Protein 4DZ1 (pdb70)

Foldseek 3Di:
DQAAHEFEEEEAQFAPCQHADPVRDGHHLVCVLVVVVCVVRVHHYDYDYDQPVVLVCLLVVVGFWYDHQDWDDPVSVVRWPWADFLDQKKKFWKAFPQDDADPDLQPQAVFEEEAAPDVVLVCCVPPPVVVPSYDSVRYHHDRHVVVCVCSVVVVGGIYIGMDNRVCCCPPVVHGMDTNDMRGRPTTTTMIGGPPDCVSVVSNVVDVVCPSVNSVVSNVVSD

Secondary structure (DSSP, 8-state):
--TT-EEEEEE---S---EE-TT--EESHHHHHHHHHHHHHT-EEEEEE--S---HHHHHTSSSEEEEEEE--HHHHTTEEEPPPSEEEEEEEE---S-----SGGGGGGS-EEEE---HHHHIIIIIGGGTS--GGG-EEESSTTT--HHHHTS-SEEEEEHHHHHIIIII-----EEEEEEEEEEEEEEEETT-HHHHHHHHHHHHH-HHHHHHHHHH--

Structure (mmCIF, N/CA/C/O backbone):
data_4DZ1
#
_entry.id   4DZ1
#
_cell.length_a   81.076
_cell.length_b   81.076
_cell.length_c   187.926
_cell.angle_alpha   90.00
_cell.angle_beta   90.00
_cell.angle_gamma   120.00
#
_symmetry.space_group_name_H-M   'P 61 2 2'
#
loop_
_entity.id
_entity.type
_entity.pdbx_description
1 polymer 'DalS D-Alanine transporter'
2 non-polymer D-ALANINE
3 water water
#
loop_
_atom_site.group_PDB
_atom_site.id
_atom_site.type_symbol
_atom_site.label_atom_id
_atom_site.label_alt_id
_atom_site.label_comp_id
_atom_site.label_asym_id
_atom_site.label_entity_id
_atom_site.label_seq_id
_atom_site.pdbx_PDB_ins_code
_atom_site.Cartn_x
_atom_site.Cartn_y
_atom_site.Cartn_z
_atom_site.occupancy
_atom_site.B_iso_or_equiv
_atom_site.auth_seq_id
_atom_site.auth_comp_id
_atom_site.auth_asym_id
_atom_site.auth_atom_id
_atom_site.pdbx_PDB_model_num
ATOM 1 N N . ILE A 1 25 ? 31.629 20.239 103.224 1.00 92.56 25 ILE A N 1
ATOM 2 C CA . ILE A 1 25 ? 31.344 19.811 101.861 1.00 84.67 25 ILE A CA 1
ATOM 3 C C . ILE A 1 25 ? 30.562 20.866 101.088 1.00 78.34 25 ILE A C 1
ATOM 4 O O . ILE A 1 25 ? 30.288 20.699 99.903 1.00 76.56 25 ILE A O 1
ATOM 9 N N . VAL A 1 26 ? 30.200 21.949 101.765 1.00 75.44 26 VAL A N 1
ATOM 10 C CA . VAL A 1 26 ? 29.436 23.018 101.136 1.00 74.19 26 VAL A CA 1
ATOM 11 C C . VAL A 1 26 ? 30.269 24.286 100.999 1.00 73.43 26 VAL A C 1
ATOM 12 O O . VAL A 1 26 ? 29.847 25.253 100.368 1.00 72.35 26 VAL A O 1
ATOM 16 N N . GLU A 1 27 ? 31.456 24.273 101.594 1.00 70.61 27 GLU A N 1
ATOM 17 C CA . GLU A 1 27 ? 32.333 25.437 101.569 1.00 74.16 27 GLU A CA 1
ATOM 18 C C . GLU A 1 27 ? 32.501 25.987 100.158 1.00 73.11 27 GLU A C 1
ATOM 19 O O . GLU A 1 27 ? 32.935 25.278 99.253 1.00 76.20 27 GLU A O 1
ATOM 25 N N . GLY A 1 28 ? 32.147 27.256 99.979 1.00 71.31 28 GLY A N 1
ATOM 26 C CA . GLY A 1 28 ? 32.246 27.910 98.687 1.00 69.38 28 GLY A CA 1
ATOM 27 C C . GLY A 1 28 ? 31.189 27.444 97.703 1.00 68.77 28 GLY A C 1
ATOM 28 O O . GLY A 1 28 ? 31.085 27.974 96.594 1.00 69.55 28 GLY A O 1
ATOM 29 N N . ARG A 1 29 ? 30.400 26.454 98.111 1.00 61.31 29 ARG A N 1
ATOM 30 C CA . ARG A 1 29 ? 29.396 25.866 97.229 1.00 58.94 29 ARG A CA 1
ATOM 31 C C . ARG A 1 29 ? 28.107 26.683 97.190 1.00 58.31 29 ARG A C 1
ATOM 32 O O . ARG A 1 29 ? 27.707 27.298 98.181 1.00 57.19 29 ARG A O 1
ATOM 34 N N . THR A 1 30 ? 27.462 26.681 96.031 1.00 52.10 30 THR A N 1
ATOM 35 C CA . THR A 1 30 ? 26.188 27.363 95.853 1.00 49.07 30 THR A CA 1
ATOM 36 C C . THR A 1 30 ? 25.072 26.328 95.786 1.00 47.39 30 THR A C 1
ATOM 37 O O . THR A 1 30 ? 25.140 25.380 95.009 1.00 44.23 30 THR A O 1
ATOM 41 N N . LEU A 1 31 ? 24.055 26.493 96.623 1.00 42.87 31 LEU A N 1
ATOM 42 C CA . LEU A 1 31 ? 22.959 25.535 96.657 1.00 32.53 31 LEU A CA 1
ATOM 43 C C . LEU A 1 31 ? 21.719 26.081 95.968 1.00 33.41 31 LEU A C 1
ATOM 44 O O . LEU A 1 31 ? 21.358 27.240 96.148 1.00 34.97 31 LEU A O 1
ATOM 49 N N . ASN A 1 32 ? 21.062 25.233 95.187 1.00 30.19 32 ASN A N 1
ATOM 50 C CA . ASN A 1 32 ? 19.775 25.582 94.612 1.00 30.97 32 ASN A CA 1
ATOM 51 C C . ASN A 1 32 ? 18.679 25.330 95.631 1.00 28.69 32 ASN A C 1
ATOM 52 O O . ASN A 1 32 ? 18.508 24.206 96.105 1.00 25.74 32 ASN A O 1
ATOM 57 N N . VAL A 1 33 ? 17.950 26.386 95.973 1.00 27.11 33 VAL A N 1
ATOM 58 C CA . VAL A 1 33 ? 16.934 26.302 97.016 1.00 24.91 33 VAL A CA 1
ATOM 59 C C . VAL A 1 33 ? 15.559 26.593 96.427 1.00 22.86 33 VAL A C 1
ATOM 60 O O . VAL A 1 33 ? 15.362 27.621 95.783 1.00 28.08 33 VAL A O 1
ATOM 64 N N . ALA A 1 34 ? 14.614 25.686 96.657 1.00 22.10 34 ALA A N 1
ATOM 65 C CA . ALA A 1 34 ? 13.235 25.877 96.226 1.00 22.72 34 ALA A CA 1
ATOM 66 C C . ALA A 1 34 ? 12.393 26.360 97.403 1.00 24.41 34 ALA A C 1
ATOM 67 O O . ALA A 1 34 ? 12.436 25.767 98.472 1.00 22.66 34 ALA A O 1
ATOM 69 N N . VAL A 1 35 ? 11.623 27.426 97.200 1.00 23.78 35 VAL A N 1
ATOM 70 C CA . VAL A 1 35 ? 10.725 27.933 98.239 1.00 22.85 35 VAL A CA 1
ATOM 71 C C . VAL A 1 35 ? 9.349 28.199 97.652 1.00 28.90 35 VAL A C 1
ATOM 72 O O . VAL A 1 35 ? 9.187 28.272 96.434 1.00 27.39 35 VAL A O 1
ATOM 76 N N . SER A 1 36 ? 8.358 28.354 98.524 1.00 24.56 36 SER A N 1
ATOM 77 C CA . SER A 1 36 ? 7.010 28.694 98.109 1.00 22.23 36 SER A CA 1
ATOM 78 C C . SER A 1 36 ? 6.430 29.505 99.265 1.00 32.28 36 SER A C 1
ATOM 79 O O . SER A 1 36 ? 5.723 28.961 100.109 1.00 30.53 36 SER A O 1
ATOM 82 N N . PRO A 1 37 ? 6.762 30.809 99.312 1.00 35.09 37 PRO A N 1
ATOM 83 C CA . PRO A 1 37 ? 6.712 31.665 100.512 1.00 32.97 37 PRO A CA 1
ATOM 84 C C . PRO A 1 37 ? 5.341 32.230 100.850 1.00 29.22 37 PRO A C 1
ATOM 85 O O . PRO A 1 37 ? 5.141 33.444 100.774 1.00 30.79 37 PRO A O 1
ATOM 89 N N . ALA A 1 38 ? 4.417 31.359 101.238 1.00 27.82 38 ALA A N 1
ATOM 90 C CA . ALA A 1 38 ? 3.089 31.793 101.649 1.00 34.11 38 ALA A CA 1
ATOM 91 C C . ALA A 1 38 ? 2.666 31.046 102.917 1.00 32.35 38 ALA A C 1
ATOM 92 O O . ALA A 1 38 ? 1.481 30.739 103.124 1.00 28.75 38 ALA A O 1
ATOM 94 N N . SER A 1 39 ? 3.652 30.753 103.763 1.00 29.45 39 SER A N 1
ATOM 95 C CA . SER A 1 39 ? 3.414 30.073 105.035 1.00 29.06 39 SER A CA 1
ATOM 96 C C . SER A 1 39 ? 4.011 30.850 106.222 1.00 32.37 39 SER A C 1
ATOM 97 O O . SER A 1 39 ? 4.979 30.398 106.836 1.00 31.52 39 SER A O 1
ATOM 100 N N . PRO A 1 40 ? 3.435 32.017 106.553 1.00 33.20 40 PRO A N 1
ATOM 101 C CA . PRO A 1 40 ? 3.984 32.825 107.650 1.00 34.72 40 PRO A CA 1
ATOM 102 C C . PRO A 1 40 ? 3.739 32.168 109.005 1.00 34.56 40 PRO A C 1
ATOM 103 O O . PRO A 1 40 ? 2.679 31.575 109.208 1.00 35.74 40 PRO A O 1
ATOM 107 N N . PRO A 1 41 ? 4.695 32.289 109.941 1.00 34.73 41 PRO A N 1
ATOM 108 C CA . PRO A 1 41 ? 5.953 33.026 109.802 1.00 31.19 41 PRO A CA 1
ATOM 109 C C . PRO A 1 41 ? 7.128 32.165 109.364 1.00 29.87 41 PRO A C 1
ATOM 110 O O . PRO A 1 41 ? 8.256 32.644 109.429 1.00 31.60 41 PRO A O 1
ATOM 122 N N . LEU A 1 43 ? 7.923 31.069 106.277 1.00 26.75 43 LEU A N 1
ATOM 123 C CA . LEU A 1 43 ? 8.486 31.772 105.130 1.00 26.92 43 LEU A CA 1
ATOM 124 C C . LEU A 1 43 ? 7.377 32.528 104.427 1.00 29.10 43 LEU A C 1
ATOM 125 O O . LEU A 1 43 ? 6.319 31.966 104.126 1.00 30.53 43 LEU A O 1
ATOM 130 N N . PHE A 1 44 ? 7.620 33.809 104.186 1.00 28.40 44 PHE A N 1
ATOM 131 C CA . PHE A 1 44 ? 6.635 34.676 103.558 1.00 29.40 44 PHE A CA 1
ATOM 132 C C . PHE A 1 44 ? 7.328 35.915 103.005 1.00 31.37 44 PHE A C 1
ATOM 133 O O . PHE A 1 44 ? 8.553 36.019 103.046 1.00 34.55 44 PHE A O 1
ATOM 141 N N . LYS A 1 45 ? 6.545 36.850 102.481 1.00 31.74 45 LYS A N 1
ATOM 142 C CA . LYS A 1 45 ? 7.089 38.096 101.961 1.00 38.07 45 LYS A CA 1
ATOM 143 C C . LYS A 1 45 ? 6.468 39.285 102.670 1.00 44.91 45 LYS A C 1
ATOM 144 O O . LYS A 1 45 ? 5.273 39.286 102.963 1.00 47.22 45 LYS A O 1
ATOM 150 N N . SER A 1 46 ? 7.281 40.294 102.955 1.00 44.69 46 SER A N 1
ATOM 151 C CA . SER A 1 46 ? 6.762 41.543 103.501 1.00 56.72 46 SER A CA 1
ATOM 152 C C . SER A 1 46 ? 6.097 42.345 102.388 1.00 57.49 46 SER A C 1
ATOM 153 O O . SER A 1 46 ? 6.091 41.922 101.230 1.00 49.94 46 SER A O 1
ATOM 156 N N . ALA A 1 47 ? 5.536 43.498 102.743 1.00 66.72 47 ALA A N 1
ATOM 157 C CA . ALA A 1 47 ? 4.898 44.376 101.764 1.00 70.06 47 ALA A CA 1
ATOM 158 C C . ALA A 1 47 ? 5.857 44.719 100.633 1.00 71.78 47 ALA A C 1
ATOM 159 O O . ALA A 1 47 ? 5.486 44.702 99.458 1.00 73.73 47 ALA A O 1
ATOM 161 N N . ASP A 1 48 ? 7.097 45.022 101.001 1.00 71.47 48 ASP A N 1
ATOM 162 C CA . ASP A 1 48 ? 8.122 45.415 100.041 1.00 71.09 48 ASP A CA 1
ATOM 163 C C . ASP A 1 48 ? 8.602 44.258 99.168 1.00 65.18 48 ASP A C 1
ATOM 164 O O . ASP A 1 48 ? 9.461 44.444 98.306 1.00 65.21 48 ASP A O 1
ATOM 166 N N . GLY A 1 49 ? 8.053 43.067 99.395 1.00 55.43 49 GLY A N 1
ATOM 167 C CA . GLY A 1 49 ? 8.379 41.912 98.577 1.00 46.85 49 GLY A CA 1
ATOM 168 C C . GLY A 1 49 ? 9.605 41.147 99.046 1.00 46.59 49 GLY A C 1
ATOM 169 O O . GLY A 1 49 ? 10.089 40.251 98.355 1.00 48.02 49 GLY A O 1
ATOM 170 N N . LYS A 1 50 ? 10.108 41.491 100.226 1.00 48.01 50 LYS A N 1
ATOM 171 C CA . LYS A 1 50 ? 11.289 40.822 100.761 1.00 47.55 50 LYS A CA 1
ATOM 172 C C . LYS A 1 50 ? 10.940 39.457 101.355 1.00 39.63 50 LYS A C 1
ATOM 173 O O . LYS A 1 50 ? 10.020 39.333 102.160 1.00 42.50 50 LYS A O 1
ATOM 179 N N . LEU A 1 51 ? 11.683 38.441 100.941 1.00 35.71 51 LEU A N 1
ATOM 180 C CA . LEU A 1 51 ? 11.520 37.092 101.463 1.00 36.82 51 LEU A CA 1
ATOM 181 C C . LEU A 1 51 ? 12.013 37.072 102.914 1.00 40.68 51 LEU A C 1
ATOM 182 O O . LEU A 1 51 ? 13.050 37.668 103.232 1.00 37.98 51 LEU A O 1
ATOM 187 N N . GLN A 1 52 ? 11.270 36.418 103.800 1.00 36.12 52 GLN A N 1
ATOM 188 C CA . GLN A 1 52 ? 11.680 36.355 105.200 1.00 35.59 52 GLN A CA 1
ATOM 189 C C . GLN A 1 52 ? 10.979 35.272 106.011 1.00 32.19 52 GLN A C 1
ATOM 190 O O . GLN A 1 52 ? 9.996 34.677 105.563 1.00 30.76 52 GLN A O 1
ATOM 196 N N . GLY A 1 53 ? 11.511 35.009 107.204 1.00 32.61 53 GLY A N 1
ATOM 197 C CA . GLY A 1 53 ? 10.883 34.092 108.137 1.00 31.89 53 GLY A CA 1
ATOM 198 C C . GLY A 1 53 ? 11.837 33.140 108.835 1.00 35.80 53 GLY A C 1
ATOM 199 O O . GLY A 1 53 ? 13.047 33.178 108.619 1.00 31.45 53 GLY A O 1
ATOM 200 N N . ILE A 1 54 ? 11.279 32.273 109.672 1.00 29.60 54 ILE A N 1
ATOM 201 C CA . ILE A 1 54 ? 12.063 31.293 110.421 1.00 28.49 54 ILE A CA 1
ATOM 202 C C . ILE A 1 54 ? 12.994 30.465 109.540 1.00 26.22 54 ILE A C 1
ATOM 203 O O . ILE A 1 54 ? 14.172 30.305 109.850 1.00 27.36 54 ILE A O 1
ATOM 208 N N . ASP A 1 55 ? 12.452 29.918 108.456 1.00 24.79 55 ASP A N 1
ATOM 209 C CA . ASP A 1 55 ? 13.209 28.985 107.622 1.00 22.69 55 ASP A CA 1
ATOM 210 C C . ASP A 1 55 ? 14.430 29.654 107.015 1.00 27.83 55 ASP A C 1
ATOM 211 O O . ASP A 1 55 ? 15.523 29.077 106.979 1.00 26.89 55 ASP A O 1
ATOM 216 N N . LEU A 1 56 ? 14.241 30.875 106.533 1.00 27.86 56 LEU A N 1
ATOM 217 C CA . LEU A 1 56 ? 15.337 31.619 105.921 1.00 28.56 56 LEU A CA 1
ATOM 218 C C . LEU A 1 56 ? 16.383 32.002 106.966 1.00 28.34 56 LEU A C 1
ATOM 219 O O . LEU A 1 56 ? 17.582 31.914 106.710 1.00 31.49 56 LEU A O 1
ATOM 224 N N . GLU A 1 57 ? 15.942 32.433 108.146 1.00 29.59 57 GLU A N 1
ATOM 225 C CA . GLU A 1 57 ? 16.901 32.763 109.197 1.00 33.35 57 GLU A CA 1
ATOM 226 C C . GLU A 1 57 ? 17.740 31.540 109.576 1.00 31.24 57 GLU A C 1
ATOM 227 O O . GLU A 1 57 ? 18.957 31.631 109.718 1.00 33.75 57 GLU A O 1
ATOM 233 N N . LEU A 1 58 ? 17.088 30.392 109.724 1.00 29.51 58 LEU A N 1
ATOM 234 C CA . LEU A 1 58 ? 17.797 29.157 110.039 1.00 29.17 58 LEU A CA 1
ATOM 235 C C . LEU A 1 58 ? 18.801 28.780 108.959 1.00 31.04 58 LEU A C 1
ATOM 236 O O . LEU A 1 58 ? 19.978 28.571 109.241 1.00 31.31 58 LEU A O 1
ATOM 241 N N . PHE A 1 59 ? 18.343 28.673 107.717 1.00 28.09 59 PHE A N 1
ATOM 242 C CA . PHE A 1 59 ? 19.242 28.171 106.687 1.00 30.69 59 PHE A CA 1
ATOM 243 C C . PHE A 1 59 ? 20.326 29.172 106.279 1.00 31.10 59 PHE A C 1
ATOM 244 O O . PHE A 1 59 ? 21.450 28.783 105.966 1.00 32.35 59 PHE A O 1
ATOM 252 N N . SER A 1 60 ? 20.010 30.462 106.299 1.00 28.74 60 SER A N 1
ATOM 253 C CA . SER A 1 60 ? 21.028 31.448 105.957 1.00 33.76 60 SER A CA 1
ATOM 254 C C . SER A 1 60 ? 22.110 31.513 107.048 1.00 37.91 60 SER A C 1
ATOM 255 O O . SER A 1 60 ? 23.271 31.795 106.757 1.00 40.28 60 SER A O 1
ATOM 258 N N . SER A 1 61 ? 21.733 31.234 108.296 1.00 36.51 61 SER A N 1
ATOM 259 C CA . SER A 1 61 ? 22.708 31.151 109.390 1.00 40.94 61 SER A CA 1
ATOM 260 C C . SER A 1 61 ? 23.613 29.936 109.215 1.00 37.79 61 SER A C 1
ATOM 261 O O . SER A 1 61 ? 24.816 30.003 109.464 1.00 39.50 61 SER A O 1
ATOM 264 N N . TYR A 1 62 ? 23.021 28.819 108.804 1.00 34.55 62 TYR A N 1
ATOM 265 C CA . TYR A 1 62 ? 23.796 27.635 108.463 1.00 30.66 62 TYR A CA 1
ATOM 266 C C . TYR A 1 62 ? 24.829 27.968 107.388 1.00 38.94 62 TYR A C 1
ATOM 267 O O . TYR A 1 62 ? 26.008 27.621 107.514 1.00 37.89 62 TYR A O 1
ATOM 276 N N . CYS A 1 63 ? 24.400 28.657 106.339 1.00 34.45 63 CYS A N 1
ATOM 277 C CA . CYS A 1 63 ? 25.297 28.964 105.232 1.00 36.23 63 CYS A CA 1
ATOM 278 C C . CYS A 1 63 ? 26.393 29.958 105.603 1.00 40.62 63 CYS A C 1
ATOM 279 O O . CYS A 1 63 ? 27.489 29.910 105.052 1.00 40.61 63 CYS A O 1
ATOM 282 N N . GLN A 1 64 ? 26.100 30.851 106.539 1.00 40.67 64 GLN A N 1
ATOM 283 C CA . GLN A 1 64 ? 27.108 31.785 107.020 1.00 49.15 64 GLN A CA 1
ATOM 284 C C . GLN A 1 64 ? 28.200 31.018 107.754 1.00 49.04 64 GLN A C 1
ATOM 285 O O . GLN A 1 64 ? 29.367 31.398 107.728 1.00 51.66 64 GLN A O 1
ATOM 287 N N . SER A 1 65 ? 27.808 29.927 108.402 1.00 44.11 65 SER A N 1
ATOM 288 C CA . SER A 1 65 ? 28.741 29.103 109.157 1.00 44.97 65 SER A CA 1
ATOM 289 C C . SER A 1 65 ? 29.581 28.208 108.251 1.00 46.35 65 SER A C 1
ATOM 290 O O . SER A 1 65 ? 30.778 28.045 108.470 1.00 47.84 65 SER A O 1
ATOM 293 N N . ARG A 1 66 ? 28.950 27.630 107.233 1.00 40.66 66 ARG A N 1
ATOM 294 C CA . ARG A 1 66 ? 29.640 26.713 106.330 1.00 42.99 66 ARG A CA 1
ATOM 295 C C . ARG A 1 66 ? 30.176 27.407 105.081 1.00 46.50 66 ARG A C 1
ATOM 296 O O . ARG A 1 66 ? 30.774 26.769 104.219 1.00 50.72 66 ARG A O 1
ATOM 304 N N . HIS A 1 67 ? 29.956 28.713 104.987 1.00 42.13 67 HIS A N 1
ATOM 305 C CA . HIS A 1 67 ? 30.457 29.497 103.864 1.00 46.64 67 HIS A CA 1
ATOM 306 C C . HIS A 1 67 ? 29.865 29.071 102.527 1.00 47.86 67 HIS A C 1
ATOM 307 O O . HIS A 1 67 ? 30.580 28.966 101.534 1.00 46.44 67 HIS A O 1
ATOM 314 N N . CYS A 1 68 ? 28.560 28.833 102.500 1.00 40.89 68 CYS A N 1
ATOM 315 C CA . CYS A 1 68 ? 27.885 28.513 101.251 1.00 43.51 68 CYS A CA 1
ATOM 316 C C . CYS A 1 68 ? 26.921 29.627 100.863 1.00 45.07 68 CYS A C 1
ATOM 317 O O . CYS A 1 68 ? 26.620 30.506 101.664 1.00 48.18 68 CYS A O 1
ATOM 320 N N . LYS A 1 69 ? 26.449 29.586 99.625 1.00 39.40 69 LYS A N 1
ATOM 321 C CA . LYS A 1 69 ? 25.554 30.614 99.104 1.00 47.18 69 LYS A CA 1
ATOM 322 C C . LYS A 1 69 ? 24.257 29.979 98.621 1.00 44.13 69 LYS A C 1
ATOM 323 O O . LYS A 1 69 ? 24.234 28.806 98.252 1.00 42.43 69 LYS A O 1
ATOM 329 N N . LEU A 1 70 ? 23.183 30.761 98.620 1.00 39.64 70 LEU A N 1
ATOM 330 C CA . LEU A 1 70 ? 21.876 30.268 98.205 1.00 37.93 70 LEU A CA 1
ATOM 331 C C . LEU A 1 70 ? 21.439 30.873 96.880 1.00 38.89 70 LEU A C 1
ATOM 332 O O . LEU A 1 70 ? 21.510 32.087 96.691 1.00 42.94 70 LEU A O 1
ATOM 337 N N . ASN A 1 71 ? 20.995 30.018 95.965 1.00 37.25 71 ASN A N 1
ATOM 338 C CA . ASN A 1 71 ? 20.314 30.459 94.754 1.00 38.91 71 ASN A CA 1
ATOM 339 C C . ASN A 1 71 ? 18.838 30.076 94.874 1.00 39.20 71 ASN A C 1
ATOM 340 O O . ASN A 1 71 ? 18.469 28.923 94.655 1.00 34.63 71 ASN A O 1
ATOM 345 N N . ILE A 1 72 ? 18.005 31.047 95.232 1.00 36.97 72 ILE A N 1
ATOM 346 C CA . ILE A 1 72 ? 16.618 30.772 95.608 1.00 31.59 72 ILE A CA 1
ATOM 347 C C . ILE A 1 72 ? 15.668 30.981 94.439 1.00 36.19 72 ILE A C 1
ATOM 348 O O . ILE A 1 72 ? 15.708 32.015 93.779 1.00 37.00 72 ILE A O 1
ATOM 353 N N . THR A 1 73 ? 14.819 29.990 94.186 1.00 31.27 73 THR A N 1
ATOM 354 C CA . THR A 1 73 ? 13.792 30.088 93.149 1.00 31.35 73 THR A CA 1
ATOM 355 C C . THR A 1 73 ? 12.425 29.891 93.793 1.00 31.42 73 THR A C 1
ATOM 356 O O . THR A 1 73 ? 12.236 28.951 94.566 1.00 23.45 73 THR A O 1
ATOM 360 N N . GLU A 1 74 ? 11.480 30.769 93.471 1.00 28.43 74 GLU A N 1
ATOM 361 C CA . GLU A 1 74 ? 10.130 30.678 94.022 1.00 30.90 74 GLU A CA 1
ATOM 362 C C . GLU A 1 74 ? 9.225 29.822 93.140 1.00 30.76 74 GLU A C 1
ATOM 363 O O . GLU A 1 74 ? 9.141 30.040 91.934 1.00 28.68 74 GLU A O 1
ATOM 369 N N . TYR A 1 75 ? 8.547 28.861 93.764 1.00 25.85 75 TYR A N 1
ATOM 370 C CA . TYR A 1 75 ? 7.624 27.945 93.093 1.00 27.03 75 TYR A CA 1
ATOM 371 C C . TYR A 1 75 ? 6.239 28.009 93.726 1.00 27.16 75 TYR A C 1
ATOM 372 O O . TYR A 1 75 ? 6.064 28.557 94.820 1.00 24.74 75 TYR A O 1
ATOM 381 N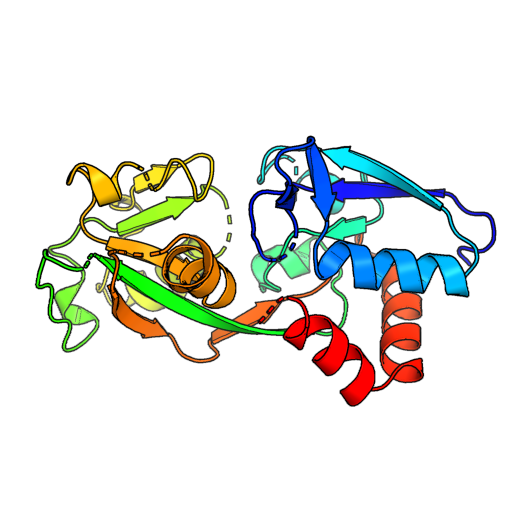 N . ALA A 1 76 ? 5.254 27.431 93.047 1.00 27.75 76 ALA A N 1
ATOM 382 C CA . ALA A 1 76 ? 4.002 27.086 93.712 1.00 28.86 76 ALA A CA 1
ATOM 383 C C . ALA A 1 76 ? 4.307 25.897 94.621 1.00 25.70 76 ALA A C 1
ATOM 384 O O . ALA A 1 76 ? 5.375 25.283 94.515 1.00 24.02 76 ALA A O 1
ATOM 386 N N . TRP A 1 77 ? 3.389 25.570 95.524 1.00 24.42 77 TRP A N 1
ATOM 387 C CA . TRP A 1 77 ? 3.678 24.554 96.538 1.00 26.40 77 TRP A CA 1
ATOM 388 C C . TRP A 1 77 ? 4.139 23.235 95.928 1.00 29.44 77 TRP A C 1
ATOM 389 O O . TRP A 1 77 ? 5.154 22.671 96.347 1.00 24.25 77 TRP A O 1
ATOM 400 N N . ASP A 1 78 ? 3.408 22.740 94.933 1.00 28.20 78 ASP A N 1
ATOM 401 C CA . ASP A 1 78 ? 3.729 21.434 94.357 1.00 29.73 78 ASP A CA 1
ATOM 402 C C . ASP A 1 78 ? 5.021 21.501 93.538 1.00 27.67 78 ASP A C 1
ATOM 403 O O . ASP A 1 78 ? 5.758 20.515 93.435 1.00 29.11 78 ASP A O 1
ATOM 405 N N . GLY A 1 79 ? 5.297 22.671 92.977 1.00 23.97 79 GLY A N 1
ATOM 406 C CA . GLY A 1 79 ? 6.521 22.881 92.220 1.00 26.06 79 GLY A CA 1
ATOM 407 C C . GLY A 1 79 ? 7.745 22.794 93.116 1.00 25.65 79 GLY A C 1
ATOM 408 O O . GLY A 1 79 ? 8.787 22.246 92.729 1.00 25.49 79 GLY A O 1
ATOM 417 N N . LEU A 1 81 ? 7.978 21.117 96.186 1.00 21.33 81 LEU A N 1
ATOM 418 C CA . LEU A 1 81 ? 8.164 19.717 96.573 1.00 21.34 81 LEU A CA 1
ATOM 419 C C . LEU A 1 81 ? 8.673 18.877 95.396 1.00 24.41 81 LEU A C 1
ATOM 420 O O . LEU A 1 81 ? 9.521 18.002 95.560 1.00 22.46 81 LEU A O 1
ATOM 425 N N . GLY A 1 82 ? 8.150 19.141 94.207 1.00 23.69 82 GLY A N 1
ATOM 426 C CA . GLY A 1 82 ? 8.603 18.422 93.024 1.00 24.64 82 GLY A CA 1
ATOM 427 C C . GLY A 1 82 ? 10.084 18.623 92.737 1.00 26.27 82 GLY A C 1
ATOM 428 O O . GLY A 1 82 ? 10.796 17.673 92.383 1.00 25.82 82 GLY A O 1
ATOM 429 N N . ALA A 1 83 ? 10.550 19.861 92.882 1.00 21.73 83 ALA A N 1
ATOM 430 C CA . ALA A 1 83 ? 11.938 20.193 92.559 1.00 21.86 83 ALA A CA 1
ATOM 431 C C . ALA A 1 83 ? 12.920 19.513 93.507 1.00 23.14 83 ALA A C 1
ATOM 432 O O . ALA A 1 83 ? 13.965 19.017 93.090 1.00 23.77 83 ALA A O 1
ATOM 434 N N . VAL A 1 84 ? 12.599 19.479 94.791 1.00 22.21 84 VAL A N 1
ATOM 435 C CA . VAL A 1 84 ? 13.512 18.816 95.711 1.00 20.18 84 VAL A CA 1
ATOM 436 C C . VAL A 1 84 ? 13.403 17.288 95.601 1.00 24.21 84 VAL A C 1
ATOM 437 O O . VAL A 1 84 ? 14.398 16.575 95.737 1.00 25.68 84 VAL A O 1
ATOM 441 N N . ALA A 1 85 ? 12.208 16.783 95.300 1.00 22.17 85 ALA A N 1
ATOM 442 C CA . ALA A 1 85 ? 12.038 15.347 95.071 1.00 26.03 85 ALA A CA 1
ATOM 443 C C . ALA A 1 85 ? 12.782 14.831 93.825 1.00 27.96 85 ALA A C 1
ATOM 444 O O . ALA A 1 85 ? 13.213 13.675 93.785 1.00 25.86 85 ALA A O 1
ATOM 446 N N . SER A 1 86 ? 12.921 15.671 92.805 1.00 23.19 86 SER A N 1
ATOM 447 C CA . SER A 1 86 ? 13.583 15.231 91.571 1.00 26.30 86 SER A CA 1
ATOM 448 C C . SER A 1 86 ? 15.088 15.426 91.652 1.00 28.06 86 SER A C 1
ATOM 449 O O . SER A 1 86 ? 15.837 14.884 90.833 1.00 27.71 86 SER A O 1
ATOM 452 N N . GLY A 1 87 ? 15.529 16.214 92.631 1.00 26.03 87 GLY A N 1
ATOM 453 C CA . GLY A 1 87 ? 16.925 16.599 92.710 1.00 28.74 87 GLY A CA 1
ATOM 454 C C . GLY A 1 87 ? 17.249 17.851 91.906 1.00 30.23 87 GLY A C 1
ATOM 455 O O . GLY A 1 87 ? 18.400 18.281 91.872 1.00 28.19 87 GLY A O 1
ATOM 456 N N . GLN A 1 88 ? 16.244 18.444 91.261 1.00 21.77 88 GLN A N 1
ATOM 457 C CA . GLN A 1 88 ? 16.410 19.757 90.630 1.00 23.89 88 GLN A CA 1
ATOM 458 C C . GLN A 1 88 ? 16.903 20.763 91.676 1.00 27.56 88 GLN A C 1
ATOM 459 O O . GLN A 1 88 ? 17.807 21.562 91.416 1.00 25.10 88 GLN A O 1
ATOM 465 N N . ALA A 1 89 ? 16.306 20.727 92.863 1.00 25.18 89 ALA A N 1
ATOM 466 C CA . ALA A 1 89 ? 16.753 21.592 93.956 1.00 25.01 89 ALA A CA 1
ATOM 467 C C . ALA A 1 89 ? 17.576 20.789 94.960 1.00 26.87 89 ALA A C 1
ATOM 468 O O . ALA A 1 89 ? 17.315 19.609 95.172 1.00 27.23 89 ALA A O 1
ATOM 470 N N . ASP A 1 90 ? 18.558 21.432 95.592 1.00 23.85 90 ASP A N 1
ATOM 471 C CA . ASP A 1 90 ? 19.346 20.771 96.639 1.00 26.15 90 ASP A CA 1
ATOM 472 C C . ASP A 1 90 ? 18.611 20.796 97.973 1.00 26.45 90 ASP A C 1
ATOM 473 O O . ASP A 1 90 ? 18.715 19.861 98.784 1.00 24.40 90 ASP A O 1
ATOM 478 N N . VAL A 1 91 ? 17.863 21.875 98.182 1.00 21.56 91 VAL A N 1
ATOM 479 C CA . VAL A 1 91 ? 17.228 22.178 99.460 1.00 21.52 91 VAL A CA 1
ATOM 480 C C . VAL A 1 91 ? 15.859 22.788 99.167 1.00 24.25 91 VAL A C 1
ATOM 481 O O . VAL A 1 91 ? 15.686 23.449 98.140 1.00 22.91 91 VAL A O 1
ATOM 485 N N . ALA A 1 92 ? 14.898 22.576 100.061 1.00 23.02 92 ALA A N 1
ATOM 486 C CA . ALA A 1 92 ? 13.615 23.281 99.984 1.00 21.51 92 ALA A CA 1
ATOM 487 C C . ALA A 1 92 ? 13.158 23.636 101.390 1.00 23.68 92 ALA A C 1
ATOM 488 O O . ALA A 1 92 ? 13.385 22.872 102.333 1.00 24.09 92 ALA A O 1
ATOM 490 N N . PHE A 1 93 ? 12.521 24.793 101.534 1.00 19.43 93 PHE A N 1
ATOM 491 C CA . PHE A 1 93 ? 11.866 25.126 102.799 1.00 22.54 93 PHE A CA 1
ATOM 492 C C . PHE A 1 93 ? 10.732 26.126 102.603 1.00 25.56 93 PHE A C 1
ATOM 493 O O . PHE A 1 93 ? 10.779 26.959 101.697 1.00 23.23 93 PHE A O 1
ATOM 501 N N . SER A 1 94 ? 9.708 25.992 103.446 1.00 21.52 94 SER A N 1
ATOM 502 C CA . SER A 1 94 ? 8.582 26.925 103.562 1.00 23.17 94 SER A CA 1
ATOM 503 C C . SER A 1 94 ? 7.587 26.295 104.543 1.00 22.52 94 SER A C 1
ATOM 504 O O . SER A 1 94 ? 6.426 26.061 104.202 1.00 23.80 94 SER A O 1
ATOM 507 N N . GLY A 1 95 ? 8.050 26.009 105.757 1.00 22.22 95 GLY A N 1
ATOM 508 C CA . GLY A 1 95 ? 7.229 25.327 106.750 1.00 21.59 95 GLY A CA 1
ATOM 509 C C . GLY A 1 95 ? 6.730 23.984 106.236 1.00 24.49 95 GLY A C 1
ATOM 510 O O . GLY A 1 95 ? 5.524 23.721 106.225 1.00 22.90 95 GLY A O 1
ATOM 511 N N . ILE A 1 96 ? 7.658 23.130 105.813 1.00 21.06 96 ILE A N 1
ATOM 512 C CA . ILE A 1 96 ? 7.310 21.825 105.241 1.00 17.62 96 ILE A CA 1
ATOM 513 C C . ILE A 1 96 ? 7.186 20.739 106.314 1.00 24.79 96 ILE A C 1
ATOM 514 O O . ILE A 1 96 ? 8.116 20.519 107.086 1.00 20.79 96 ILE A O 1
ATOM 519 N N . SER A 1 97 ? 6.036 20.070 106.345 1.00 20.50 97 SER A N 1
ATOM 520 C CA . SER A 1 97 ? 5.791 18.947 107.254 1.00 21.21 97 SER A CA 1
ATOM 521 C C . SER A 1 97 ? 6.582 17.702 106.855 1.00 24.37 97 SER A C 1
ATOM 522 O O . SER A 1 97 ? 6.676 17.350 105.665 1.00 22.29 97 SER A O 1
ATOM 525 N N . ILE A 1 98 ? 7.141 17.028 107.853 1.00 22.02 98 ILE A N 1
ATOM 526 C CA . ILE A 1 98 ? 7.870 15.789 107.623 1.00 24.31 98 ILE A CA 1
ATOM 527 C C . ILE A 1 98 ? 6.877 14.629 107.624 1.00 30.61 98 ILE A C 1
ATOM 528 O O . ILE A 1 98 ? 6.464 14.169 108.682 1.00 29.55 98 ILE A O 1
ATOM 533 N N . THR A 1 99 ? 6.465 14.174 106.446 1.00 27.59 99 THR A N 1
ATOM 534 C CA . THR A 1 99 ? 5.498 13.078 106.370 1.00 27.30 99 THR A CA 1
ATOM 535 C C . THR A 1 99 ? 6.133 11.792 105.838 1.00 31.85 99 THR A C 1
ATOM 536 O O . THR A 1 99 ? 7.149 11.838 105.150 1.00 27.18 99 T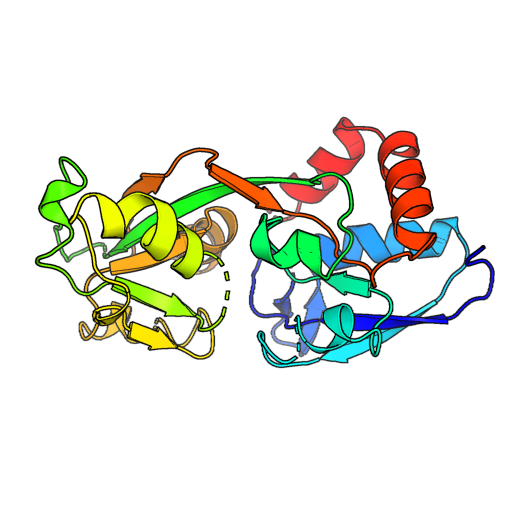HR A O 1
ATOM 540 N N . ASP A 1 100 ? 5.523 10.648 106.144 1.00 30.81 100 ASP A N 1
ATOM 541 C CA . ASP A 1 100 ? 6.022 9.357 105.654 1.00 33.61 100 ASP A CA 1
ATOM 542 C C . ASP A 1 100 ? 6.097 9.319 104.135 1.00 30.96 100 ASP A C 1
ATOM 543 O O . ASP A 1 100 ? 7.063 8.812 103.556 1.00 31.85 100 ASP A O 1
ATOM 548 N N . LYS A 1 101 ? 5.060 9.836 103.487 1.00 28.15 101 LYS A N 1
ATOM 549 C CA . LYS A 1 101 ? 5.023 9.881 102.029 1.00 32.07 101 LYS A CA 1
ATOM 550 C C . LYS A 1 101 ? 6.205 10.674 101.466 1.00 35.21 101 LYS A C 1
ATOM 551 O O . LYS A 1 101 ? 6.905 10.218 100.553 1.00 27.90 101 LYS A O 1
ATOM 557 N N . ARG A 1 102 ? 6.427 11.868 102.006 1.00 26.63 102 ARG A N 1
ATOM 558 C CA . ARG A 1 102 ? 7.516 12.721 101.528 1.00 25.75 102 ARG A CA 1
ATOM 559 C C . ARG A 1 102 ? 8.900 12.133 101.821 1.00 25.15 102 ARG A C 1
ATOM 560 O O . ARG A 1 102 ? 9.822 12.283 101.023 1.00 25.45 102 ARG A O 1
ATOM 568 N N . LYS A 1 103 ? 9.040 11.451 102.957 1.00 25.36 103 LYS A N 1
ATOM 569 C CA . LYS A 1 103 ? 10.324 10.852 103.322 1.00 23.33 103 LYS A CA 1
ATOM 570 C C . LYS A 1 103 ? 10.819 9.793 102.337 1.00 29.61 103 LYS A C 1
ATOM 571 O O . LYS A 1 103 ? 12.016 9.497 102.285 1.00 32.21 103 LYS A O 1
ATOM 577 N N . LYS A 1 104 ? 9.907 9.216 101.568 1.00 28.65 104 LYS A N 1
ATOM 578 C CA . LYS A 1 104 ? 10.302 8.224 100.575 1.00 31.17 104 LYS A CA 1
ATOM 579 C C . LYS A 1 104 ? 11.125 8.843 99.456 1.00 35.81 104 LYS A C 1
ATOM 580 O O . LYS A 1 104 ? 11.939 8.160 98.833 1.00 32.22 104 LYS A O 1
ATOM 586 N N . VAL A 1 105 ? 10.917 10.135 99.200 1.00 25.53 105 VAL A N 1
ATOM 587 C CA . VAL A 1 105 ? 11.564 10.793 98.065 1.00 25.43 105 VAL A CA 1
ATOM 588 C C . VAL A 1 105 ? 12.412 12.009 98.437 1.00 26.37 105 VAL A C 1
ATOM 589 O O . VAL A 1 105 ? 13.103 12.571 97.590 1.00 27.68 105 VAL A O 1
ATOM 593 N N . ILE A 1 106 ? 12.372 12.394 99.708 1.00 23.67 106 ILE A N 1
ATOM 594 C CA . ILE A 1 106 ? 13.065 13.579 100.200 1.00 23.67 106 ILE A CA 1
ATOM 595 C C . ILE A 1 106 ? 13.727 13.258 101.538 1.00 24.81 106 ILE A C 1
ATOM 596 O O . ILE A 1 106 ? 13.163 12.516 102.331 1.00 28.28 106 ILE A O 1
ATOM 601 N N . ASP A 1 107 ? 14.921 13.798 101.787 1.00 25.02 107 ASP A N 1
ATOM 602 C CA . ASP A 1 107 ? 15.570 13.664 103.103 1.00 27.67 107 ASP A CA 1
ATOM 603 C C . ASP A 1 107 ? 15.326 14.919 103.956 1.00 25.35 107 ASP A C 1
ATOM 604 O O . ASP A 1 107 ? 15.565 16.037 103.506 1.00 29.29 107 ASP A O 1
ATOM 609 N N . PHE A 1 108 ? 14.866 14.743 105.193 1.00 21.38 108 PHE A N 1
ATOM 610 C CA . PHE A 1 108 ? 14.577 15.895 106.045 1.00 21.92 108 PHE A CA 1
ATOM 611 C C . PHE A 1 108 ? 15.591 16.077 107.170 1.00 28.80 108 PHE A C 1
ATOM 612 O O . PHE A 1 108 ? 16.177 15.105 107.654 1.00 24.57 108 PHE A O 1
ATOM 620 N N . SER A 1 109 ? 15.782 17.326 107.589 1.00 25.66 109 SER A N 1
ATOM 621 C CA . SER A 1 109 ? 16.482 17.623 108.840 1.00 23.07 109 SER A CA 1
ATOM 622 C C . SER A 1 109 ? 15.681 17.075 110.009 1.00 27.88 109 SER A C 1
ATOM 623 O O . SER A 1 109 ? 14.519 16.684 109.859 1.00 23.29 109 SER A O 1
ATOM 626 N N . GLU A 1 110 ? 16.287 17.073 111.191 1.00 25.34 110 GLU A N 1
ATOM 627 C CA . GLU A 1 110 ? 15.506 16.881 112.402 1.00 26.95 110 GLU A CA 1
ATOM 628 C C . GLU A 1 110 ? 14.516 18.035 112.481 1.00 25.90 110 GLU A C 1
ATOM 629 O O . GLU A 1 110 ? 14.762 19.095 111.913 1.00 25.77 110 GLU A O 1
ATOM 635 N N . PRO A 1 111 ? 13.386 17.832 113.170 1.00 26.41 111 PRO A N 1
ATOM 636 C CA . PRO A 1 111 ? 12.358 18.876 113.215 1.00 29.67 111 PRO A CA 1
ATOM 637 C C . PRO A 1 111 ? 12.817 20.110 113.982 1.00 31.40 111 PRO A C 1
ATOM 638 O O . PRO A 1 111 ? 13.579 19.974 114.934 1.00 28.17 111 PRO A O 1
ATOM 642 N N . TYR A 1 112 ? 12.383 21.295 113.558 1.00 25.90 112 TYR A N 1
ATOM 643 C CA . TYR A 1 112 ? 12.638 22.511 114.329 1.00 27.17 112 TYR A CA 1
ATOM 644 C C . TYR A 1 112 ? 11.372 22.992 115.030 1.00 32.05 112 TYR A C 1
ATOM 645 O O . TYR A 1 112 ? 11.404 23.965 115.777 1.00 29.68 112 TYR A O 1
ATOM 654 N N . TYR A 1 113 ? 10.257 22.302 114.807 1.00 27.85 113 TYR A N 1
ATOM 655 C CA . TYR A 1 113 ? 8.998 22.708 115.439 1.00 23.41 113 TYR A CA 1
ATOM 656 C C . TYR A 1 113 ? 7.998 21.562 115.509 1.00 27.90 113 TYR A C 1
ATOM 657 O O . TYR A 1 113 ? 7.821 20.839 114.533 1.00 24.74 113 TYR A O 1
ATOM 666 N N . ILE A 1 114 ? 7.354 21.392 116.666 1.00 23.59 114 ILE A N 1
ATOM 667 C CA . ILE A 1 114 ? 6.295 20.395 116.809 1.00 23.68 114 ILE A CA 1
ATOM 668 C C . ILE A 1 114 ? 4.953 21.066 116.545 1.00 26.05 114 ILE A C 1
ATOM 669 O O . ILE A 1 114 ? 4.560 21.979 117.271 1.00 26.24 114 ILE A O 1
ATOM 674 N N . ASN A 1 115 ? 4.260 20.602 115.507 1.00 26.55 115 ASN A N 1
ATOM 675 C CA . ASN A 1 115 ? 3.167 21.351 114.880 1.00 24.26 115 ASN A CA 1
ATOM 676 C C . ASN A 1 115 ? 1.792 20.747 115.210 1.00 23.46 115 ASN A C 1
ATOM 677 O O . ASN A 1 115 ? 1.681 19.547 115.483 1.00 25.53 115 ASN A O 1
ATOM 682 N N . SER A 1 116 ? 0.754 21.578 115.195 1.00 22.82 116 SER A N 1
ATOM 683 C CA . SER A 1 116 ? -0.620 21.136 115.425 1.00 21.12 116 SER A CA 1
ATOM 684 C C . SER A 1 116 ? -1.495 21.652 114.281 1.00 22.17 116 SER A C 1
ATOM 685 O O . SER A 1 116 ? -1.209 22.710 113.740 1.00 20.71 116 SER A O 1
ATOM 688 N N . PHE A 1 117 ? -2.546 20.917 113.917 1.00 21.65 117 PHE A N 1
ATOM 689 C CA . PHE A 1 117 ? -3.457 21.350 112.843 1.00 23.96 117 PHE A CA 1
ATOM 690 C C . PHE A 1 117 ? -4.799 21.787 113.445 1.00 23.68 117 PHE A C 1
ATOM 691 O O . PHE A 1 117 ? -5.385 21.043 114.227 1.00 25.35 117 PHE A O 1
ATOM 699 N N . TYR A 1 118 ? -5.286 22.979 113.086 1.00 18.90 118 TYR A N 1
ATOM 700 C CA . TYR A 1 118 ? -6.580 23.464 113.586 1.00 17.80 118 TYR A CA 1
ATOM 701 C C . TYR A 1 118 ? -7.647 23.426 112.500 1.00 22.18 118 TYR A C 1
ATOM 702 O O . TYR A 1 118 ? -7.351 23.705 111.345 1.00 22.99 118 TYR A O 1
ATOM 711 N N . LEU A 1 119 ? -8.890 23.132 112.876 1.00 20.69 119 LEU A N 1
ATOM 712 C CA . LEU A 1 119 ? -10.027 23.400 111.996 1.00 22.17 119 LEU A CA 1
ATOM 713 C C . LEU A 1 119 ? -10.635 24.724 112.439 1.00 21.71 119 LEU A C 1
ATOM 714 O O . LEU A 1 119 ? -10.991 24.885 113.600 1.00 23.44 119 LEU A O 1
ATOM 719 N N . VAL A 1 120 ? -10.768 25.659 111.506 1.00 21.22 120 VAL A N 1
ATOM 720 C CA . VAL A 1 120 ? -11.011 27.064 111.832 1.00 20.35 120 VAL A CA 1
ATOM 721 C C . VAL A 1 120 ? -12.266 27.578 111.126 1.00 24.62 120 VAL A C 1
ATOM 722 O O . VAL A 1 120 ? -12.449 27.325 109.938 1.00 21.39 120 VAL A O 1
ATOM 726 N N . SER A 1 121 ? -13.131 28.294 111.839 1.00 22.33 121 SER A N 1
ATOM 727 C CA . SER A 1 121 ? -14.280 28.933 111.187 1.00 22.47 121 SER A CA 1
ATOM 728 C C . SER A 1 121 ? -14.224 30.444 111.378 1.00 23.77 121 SER A C 1
ATOM 729 O O . SER A 1 121 ? -13.347 30.957 112.079 1.00 22.95 121 SER A O 1
ATOM 740 N N . ALA A 1 123 ? -15.584 33.697 113.250 1.00 23.27 123 ALA A N 1
ATOM 741 C CA . ALA A 1 123 ? -15.990 33.780 114.657 1.00 24.26 123 ALA A CA 1
ATOM 742 C C . ALA A 1 123 ? -17.513 33.806 114.822 1.00 27.42 123 ALA A C 1
ATOM 743 O O . ALA A 1 123 ? -18.046 33.318 115.823 1.00 28.56 123 ALA A O 1
ATOM 745 N N . ASN A 1 124 ? -18.217 34.366 113.841 1.00 21.46 124 ASN A N 1
ATOM 746 C CA . ASN A 1 124 ? -19.674 34.457 113.928 1.00 22.62 124 ASN A CA 1
ATOM 747 C C . ASN A 1 124 ? -20.396 33.192 113.457 1.00 29.95 124 ASN A C 1
ATOM 748 O O . ASN A 1 124 ? -21.624 33.130 113.467 1.00 28.41 124 ASN A O 1
ATOM 753 N N . HIS A 1 125 ? -19.631 32.195 113.030 1.00 22.53 125 HIS A N 1
ATOM 754 C CA . HIS A 1 125 ? -20.213 30.953 112.526 1.00 21.24 125 HIS A CA 1
ATOM 755 C C . HIS A 1 125 ? -19.980 29.920 113.619 1.00 26.13 125 HIS A C 1
ATOM 756 O O . HIS A 1 125 ? -18.870 29.425 113.790 1.00 26.09 125 HIS A O 1
ATOM 763 N N . LYS A 1 126 ? -21.025 29.624 114.378 1.00 27.67 126 LYS A N 1
ATOM 764 C CA . LYS A 1 126 ? -20.858 28.910 115.643 1.00 34.33 126 LYS A CA 1
ATOM 765 C C . LYS A 1 126 ? -20.851 27.396 115.461 1.00 33.44 126 LYS A C 1
ATOM 766 O O . LYS A 1 126 ? -21.803 26.710 115.812 1.00 39.36 126 LYS A O 1
ATOM 772 N N . ILE A 1 127 ? -19.761 26.883 114.913 1.00 29.20 127 ILE A N 1
ATOM 773 C CA . ILE A 1 127 ? -19.618 25.451 114.707 1.00 25.02 127 ILE A CA 1
ATOM 774 C C . ILE A 1 127 ? -19.010 24.834 115.967 1.00 36.95 127 ILE A C 1
ATOM 775 O O . ILE A 1 127 ? -17.889 25.157 116.340 1.00 42.83 127 ILE A O 1
ATOM 780 N N . THR A 1 128 ? -19.762 23.967 116.634 1.00 25.91 128 THR A N 1
ATOM 781 C CA . THR A 1 128 ? -19.251 23.283 117.825 1.00 25.86 128 THR A CA 1
ATOM 782 C C . THR A 1 128 ? -18.916 21.844 117.456 1.00 31.45 128 THR A C 1
ATOM 783 O O . THR A 1 128 ? -19.769 21.109 116.963 1.00 33.59 128 THR A O 1
ATOM 787 N N . LEU A 1 129 ? -17.671 21.440 117.668 1.00 24.32 129 LEU A N 1
ATOM 788 C CA . LEU A 1 129 ? -17.265 20.090 117.289 1.00 22.58 129 LEU A CA 1
ATOM 789 C C . LEU A 1 129 ? -16.965 19.218 118.503 1.00 27.92 129 LEU A C 1
ATOM 790 O O . LEU A 1 129 ? -15.942 19.395 119.163 1.00 25.08 129 LEU A O 1
ATOM 795 N N . ASN A 1 130 ? -17.851 18.269 118.783 1.00 24.27 130 ASN A N 1
ATOM 796 C CA . ASN A 1 130 ? -17.655 17.362 119.919 1.00 27.59 130 ASN A CA 1
ATOM 797 C C . ASN A 1 130 ? -16.650 16.249 119.641 1.00 31.44 130 ASN A C 1
ATOM 798 O O . ASN A 1 130 ? -15.913 15.818 120.533 1.00 32.84 130 ASN A O 1
ATOM 803 N N . ASN A 1 131 ? -16.626 15.782 118.400 1.00 30.04 131 ASN A N 1
ATOM 804 C CA . ASN A 1 131 ? -15.784 14.655 118.028 1.00 31.16 131 ASN A CA 1
ATOM 805 C C . ASN A 1 131 ? -15.729 14.543 116.509 1.00 31.49 131 ASN A C 1
ATOM 806 O O . ASN A 1 131 ? -16.382 15.310 115.802 1.00 30.06 131 ASN A O 1
ATOM 811 N N . LEU A 1 132 ? -14.944 13.598 116.006 1.00 31.09 132 LEU A N 1
ATOM 812 C CA . LEU A 1 132 ? -14.692 13.522 114.568 1.00 33.70 132 LEU A CA 1
ATOM 813 C C . LEU A 1 132 ? -15.910 13.060 113.756 1.00 33.93 132 LEU A C 1
ATOM 814 O O . LEU A 1 132 ? -15.962 13.261 112.538 1.00 33.98 132 LEU A O 1
ATOM 819 N N . ASN A 1 133 ? -16.884 12.452 114.432 1.00 34.18 133 ASN A N 1
ATOM 820 C CA . ASN A 1 133 ? -18.116 12.011 113.783 1.00 38.89 133 ASN A CA 1
ATOM 821 C C . ASN A 1 133 ? -18.970 13.172 113.309 1.00 39.38 133 ASN A C 1
ATOM 822 O O . ASN A 1 133 ? -19.949 12.978 112.594 1.00 39.74 133 ASN A O 1
ATOM 827 N N . GLU A 1 134 ? -18.606 14.383 113.714 1.00 36.69 134 GLU A N 1
ATOM 828 C CA . GLU A 1 134 ? -19.413 15.547 113.377 1.00 34.86 134 GLU A CA 1
ATOM 829 C C . GLU A 1 134 ? -18.885 16.340 112.174 1.00 37.00 134 GLU A C 1
ATOM 830 O O . GLU A 1 134 ? -19.513 17.304 111.751 1.00 37.89 134 GLU A O 1
ATOM 836 N N . LEU A 1 135 ? -17.748 15.921 111.619 1.00 30.57 135 LEU A N 1
ATOM 837 C CA . LEU A 1 135 ? -17.108 16.657 110.528 1.00 32.11 135 LEU A CA 1
ATOM 838 C C . LEU A 1 135 ? -17.863 16.590 109.209 1.00 35.23 135 LEU A C 1
ATOM 839 O O . LEU A 1 135 ? -17.822 17.535 108.415 1.00 33.36 135 LEU A O 1
ATOM 844 N N . ASN A 1 136 ? -18.535 15.467 108.973 1.00 34.28 136 ASN A N 1
ATOM 845 C CA . ASN A 1 136 ? -19.108 15.167 107.661 1.00 41.18 136 ASN A CA 1
ATOM 846 C C . ASN A 1 136 ? -20.064 16.223 107.127 1.00 40.57 136 ASN A C 1
ATOM 847 O O . ASN A 1 136 ? -20.167 16.416 105.916 1.00 38.57 136 ASN A O 1
ATOM 852 N N . LYS A 1 137 ? -20.765 16.914 108.016 1.00 36.27 137 LYS A N 1
ATOM 853 C CA . LYS A 1 137 ? -21.750 17.883 107.547 1.00 42.08 137 LYS A CA 1
ATOM 854 C C . LYS A 1 137 ? -21.157 19.229 107.125 1.00 41.32 137 LYS A C 1
ATOM 855 O O . LYS A 1 137 ? -21.888 20.107 106.671 1.00 39.64 137 LYS A O 1
ATOM 861 N N . TYR A 1 138 ? -19.840 19.385 107.258 1.00 31.76 138 TYR A N 1
ATOM 862 C CA . TYR A 1 138 ? -19.186 20.654 106.919 1.00 28.20 138 TYR A CA 1
ATOM 863 C C . TYR A 1 138 ? -18.245 20.524 105.729 1.00 31.55 138 TYR A C 1
ATOM 864 O O . TYR A 1 138 ? -17.691 19.455 105.491 1.00 32.30 138 TYR A O 1
ATOM 873 N N . SER A 1 139 ? -18.066 21.615 104.990 1.00 30.12 139 SER A N 1
ATOM 874 C CA . SER A 1 139 ? -17.034 21.662 103.961 1.00 30.29 139 SER A CA 1
ATOM 875 C C . SER A 1 139 ? -15.706 22.007 104.634 1.00 28.63 139 SER A C 1
ATOM 876 O O . SER A 1 139 ? -15.642 22.905 105.477 1.00 26.63 139 SER A O 1
ATOM 879 N N . ILE A 1 140 ? -14.653 21.284 104.264 1.00 27.24 140 ILE A N 1
ATOM 880 C CA . ILE A 1 140 ? -13.312 21.537 104.787 1.00 25.48 140 ILE A CA 1
ATOM 881 C C . ILE A 1 140 ? -12.387 21.881 103.623 1.00 25.71 140 ILE A C 1
ATOM 882 O O . ILE A 1 140 ? -12.427 21.210 102.587 1.00 27.75 140 ILE A O 1
ATOM 887 N N . GLY A 1 141 ? -11.559 22.914 103.787 1.00 24.67 141 GLY A N 1
ATOM 888 C CA . GLY A 1 141 ? -10.698 23.369 102.702 1.00 27.58 141 GLY A CA 1
ATOM 889 C C . GLY A 1 141 ? -9.307 23.777 103.157 1.00 27.26 141 GLY A C 1
ATOM 890 O O . GLY A 1 141 ? -9.117 24.160 104.307 1.00 22.25 141 GLY A O 1
ATOM 891 N N . TYR A 1 142 ? -8.337 23.693 102.249 1.00 23.45 142 TYR A N 1
ATOM 892 C CA . TYR A 1 142 ? -6.944 24.008 102.554 1.00 22.03 142 TYR A CA 1
ATOM 893 C C . TYR A 1 142 ? -6.139 24.046 101.256 1.00 20.52 142 TYR A C 1
ATOM 894 O O . TYR A 1 142 ? -6.661 23.704 100.198 1.00 21.91 142 TYR A O 1
ATOM 903 N N . PRO A 1 143 ? -4.868 24.474 101.328 1.00 21.03 143 PRO A N 1
ATOM 904 C CA . PRO A 1 143 ? -4.059 24.574 100.099 1.00 24.06 143 PRO A CA 1
ATOM 905 C C . PRO A 1 143 ? -3.707 23.223 99.473 1.00 30.13 143 PRO A C 1
ATOM 906 O O . PRO A 1 143 ? -3.308 22.284 100.158 1.00 24.07 143 PRO A O 1
ATOM 910 N N . ARG A 1 144 ? -3.840 23.146 98.152 1.00 23.45 144 ARG A N 1
ATOM 911 C CA . ARG A 1 144 ? -3.550 21.931 97.408 1.00 22.67 144 ARG A CA 1
ATOM 912 C C . ARG A 1 144 ? -2.129 21.450 97.665 1.00 23.01 144 ARG A C 1
ATOM 913 O O . ARG A 1 144 ? -1.192 22.236 97.629 1.00 23.01 144 ARG A O 1
ATOM 921 N N . GLY A 1 145 ? -1.969 20.155 97.897 1.00 23.60 145 GLY A N 1
ATOM 922 C CA . GLY A 1 145 ? -0.646 19.573 98.038 1.00 24.95 145 GLY A CA 1
ATOM 923 C C . GLY A 1 145 ? -0.116 19.574 99.467 1.00 25.47 145 GLY A C 1
ATOM 924 O O . GLY A 1 145 ? 0.966 19.049 99.724 1.00 23.73 145 GLY A O 1
ATOM 933 N N . ALA A 1 147 ? -0.216 18.758 103.762 1.00 23.12 147 ALA A N 1
ATOM 934 C CA . ALA A 1 147 ? -0.240 17.479 104.475 1.00 24.22 147 ALA A CA 1
ATOM 935 C C . ALA A 1 147 ? -1.590 17.110 105.103 1.00 28.85 147 ALA A C 1
ATOM 936 O O . ALA A 1 147 ? -1.760 15.991 105.604 1.00 27.93 147 ALA A O 1
ATOM 938 N N . TYR A 1 148 ? -2.536 18.044 105.090 1.00 25.61 148 TYR A N 1
ATOM 939 C CA . TYR A 1 148 ? -3.884 17.768 105.576 1.00 24.60 148 TYR A CA 1
ATOM 940 C C . TYR A 1 148 ? -4.494 16.594 104.811 1.00 29.09 148 TYR A C 1
ATOM 941 O O . TYR A 1 148 ? -5.236 15.796 105.373 1.00 28.98 148 TYR A O 1
ATOM 950 N N . SER A 1 149 ? -4.170 16.482 103.526 1.00 27.41 149 SER A N 1
ATOM 951 C CA . SER A 1 149 ? -4.673 15.374 102.717 1.00 27.89 149 SER A CA 1
ATOM 952 C C . SER A 1 149 ? -4.259 14.016 103.290 1.00 34.33 149 SER A C 1
ATOM 953 O O . SER A 1 149 ? -5.054 13.077 103.306 1.00 34.17 149 SER A O 1
ATOM 956 N N . ASP A 1 150 ? -3.018 13.916 103.751 1.00 33.44 150 ASP A N 1
ATOM 957 C CA . ASP A 1 150 ? -2.523 12.677 104.336 1.00 34.02 150 ASP A CA 1
ATOM 958 C C . ASP A 1 150 ? -3.304 12.333 105.597 1.00 37.58 150 ASP A C 1
ATOM 959 O O . ASP A 1 150 ? -3.720 11.193 105.791 1.00 37.13 150 ASP A O 1
ATOM 964 N N . LEU A 1 151 ? -3.499 13.330 106.451 1.00 31.45 151 LEU A N 1
ATOM 965 C CA . LEU A 1 151 ? -4.253 13.143 107.681 1.00 31.76 151 LEU A CA 1
ATOM 966 C C . LEU A 1 151 ? -5.631 12.580 107.353 1.00 37.15 151 LEU A C 1
ATOM 967 O O . LEU A 1 151 ? -6.076 11.611 107.964 1.00 36.92 151 LEU A O 1
ATOM 972 N N . ILE A 1 152 ? -6.300 13.182 106.375 1.00 30.94 152 ILE A N 1
ATOM 973 C CA . ILE A 1 152 ? -7.636 12.735 106.000 1.00 31.11 152 ILE A CA 1
ATOM 974 C C . ILE A 1 152 ? -7.611 11.328 105.408 1.00 38.62 152 ILE A C 1
ATOM 975 O O . ILE A 1 152 ? -8.365 10.451 105.835 1.00 40.06 152 ILE A O 1
ATOM 980 N N . LYS A 1 153 ? -6.733 11.110 104.437 1.00 37.55 153 LYS A N 1
ATOM 981 C CA . LYS A 1 153 ? -6.656 9.824 103.755 1.00 42.70 153 LYS A CA 1
ATOM 982 C C . LYS A 1 153 ? -6.320 8.676 104.705 1.00 49.06 153 LYS A C 1
ATOM 983 O O . LYS A 1 153 ? -6.819 7.564 104.540 1.00 51.15 153 LYS A O 1
ATOM 989 N N . ASN A 1 154 ? -5.479 8.947 105.699 1.00 49.63 154 ASN A N 1
ATOM 990 C CA . ASN A 1 154 ? -4.976 7.893 106.576 1.00 54.14 154 ASN A CA 1
ATOM 991 C C . ASN A 1 154 ? -5.677 7.764 107.931 1.00 56.46 154 ASN A C 1
ATOM 992 O O . ASN A 1 154 ? -5.737 6.671 108.490 1.00 63.72 154 ASN A O 1
ATOM 997 N N . ASP A 1 155 ? -6.195 8.868 108.463 1.00 49.88 155 ASP A N 1
ATOM 998 C CA . ASP A 1 155 ? -6.749 8.861 109.818 1.00 50.72 155 ASP A CA 1
ATOM 999 C C . ASP A 1 155 ? -8.256 9.089 109.900 1.00 53.61 155 ASP A C 1
ATOM 1000 O O . ASP A 1 155 ? -8.903 8.603 110.826 1.00 65.03 155 ASP A O 1
ATOM 1005 N N . LEU A 1 156 ? -8.816 9.838 108.954 1.00 38.88 156 LEU A N 1
ATOM 1006 C CA . LEU A 1 156 ? -10.241 10.154 109.002 1.00 33.86 156 LEU A CA 1
ATOM 1007 C C . LEU A 1 156 ? -11.063 9.290 108.051 1.00 35.83 156 LEU A C 1
ATOM 1008 O O . LEU A 1 156 ? -12.114 8.767 108.423 1.00 40.93 156 LEU A O 1
ATOM 1013 N N . GLU A 1 157 ? -10.585 9.140 106.823 1.00 35.05 157 GLU A N 1
ATOM 1014 C CA . GLU A 1 157 ? -11.357 8.443 105.796 1.00 39.52 157 GLU A CA 1
ATOM 1015 C C . GLU A 1 157 ? -11.681 6.990 106.169 1.00 45.27 157 GLU A C 1
ATOM 1016 O O . GLU A 1 157 ? -12.835 6.570 106.085 1.00 47.32 157 GLU A O 1
ATOM 1022 N N . PRO A 1 158 ? -10.664 6.221 106.590 1.00 47.02 158 PRO A N 1
ATOM 1023 C CA . PRO A 1 158 ? -10.868 4.808 106.947 1.00 53.09 158 PRO A CA 1
ATOM 1024 C C . PRO A 1 158 ? -11.917 4.622 108.040 1.00 57.19 158 PRO A C 1
ATOM 1025 O O . PRO A 1 158 ? -12.583 3.586 108.084 1.00 55.39 158 PRO A O 1
ATOM 1029 N N . LYS A 1 159 ? -12.062 5.620 108.905 1.00 52.70 159 LYS A N 1
ATOM 1030 C CA . LYS A 1 159 ? -13.024 5.553 110.000 1.00 53.76 159 LYS A CA 1
ATOM 1031 C C . LYS A 1 159 ? -14.372 6.151 109.616 1.00 52.32 159 LYS A C 1
ATOM 1032 O O . LYS A 1 159 ? -15.313 6.138 110.413 1.00 52.12 159 LYS A O 1
ATOM 1038 N N . GLY A 1 160 ? -14.456 6.676 108.397 1.00 46.10 160 GLY A N 1
ATOM 1039 C CA . GLY A 1 160 ? -15.681 7.276 107.895 1.00 42.17 160 GLY A CA 1
ATOM 1040 C C . GLY A 1 160 ? -15.992 8.665 108.434 1.00 43.63 160 GLY A C 1
ATOM 1041 O O . GLY A 1 160 ? -17.139 9.112 108.376 1.00 44.84 160 GLY A O 1
ATOM 1042 N N . TYR A 1 161 ? -14.980 9.356 108.953 1.00 38.72 161 TYR A N 1
ATOM 1043 C CA . TYR A 1 161 ? -15.169 10.699 109.505 1.00 35.13 161 TYR A CA 1
ATOM 1044 C C . TYR A 1 161 ? -15.195 11.776 108.419 1.00 35.59 161 TYR A C 1
ATOM 1045 O O . TYR A 1 161 ? -15.854 12.810 108.559 1.00 34.11 161 TYR A O 1
ATOM 1054 N N . TYR A 1 162 ? -14.459 11.548 107.342 1.00 30.99 162 TYR A N 1
ATOM 1055 C CA . TYR A 1 162 ? -14.458 12.499 106.240 1.00 30.24 162 TYR A CA 1
ATOM 1056 C C . TYR A 1 162 ? -13.894 11.822 105.008 1.00 38.12 162 TYR A C 1
ATOM 1057 O O . TYR A 1 162 ? -13.261 10.774 105.099 1.00 41.86 162 TYR A O 1
ATOM 1066 N N . SER A 1 163 ? -14.132 12.425 103.854 1.00 38.78 163 SER A N 1
ATOM 1067 C CA . SER A 1 163 ? -13.674 11.849 102.607 1.00 42.80 163 SER A CA 1
ATOM 1068 C C . SER A 1 163 ? -12.855 12.872 101.839 1.00 39.41 163 SER A C 1
ATOM 1069 O O . SER A 1 163 ? -13.249 14.030 101.714 1.00 35.24 163 SER A O 1
ATOM 1072 N N . LEU A 1 164 ? -11.714 12.435 101.322 1.00 37.26 164 LEU A N 1
ATOM 1073 C CA . LEU A 1 164 ? -10.855 13.305 100.540 1.00 40.55 164 LEU A CA 1
ATOM 1074 C C . LEU A 1 164 ? -11.634 13.891 99.361 1.00 41.55 164 LEU A C 1
ATOM 1075 O O . LEU A 1 164 ? -11.358 15.006 98.911 1.00 39.28 164 LEU A O 1
ATOM 1080 N N . SER A 1 165 ? -12.627 13.146 98.879 1.00 38.95 165 SER A N 1
ATOM 1081 C CA . SER A 1 165 ? -13.399 13.572 97.715 1.00 46.53 165 SER A CA 1
ATOM 1082 C C . SER A 1 165 ? -14.250 14.799 98.019 1.00 47.04 165 SER A C 1
ATOM 1083 O O . SER A 1 165 ? -14.733 15.468 97.108 1.00 51.82 165 SER A O 1
ATOM 1086 N N . LYS A 1 166 ? -14.426 15.100 99.301 1.00 40.80 166 LYS A N 1
ATOM 1087 C CA . LYS A 1 166 ? -15.275 16.215 99.708 1.00 42.68 166 LYS A CA 1
ATOM 1088 C C . LYS A 1 166 ? -14.520 17.504 100.043 1.00 41.57 166 LYS A C 1
ATOM 1089 O O . LYS A 1 166 ? -15.142 18.527 100.322 1.00 43.41 166 LYS A O 1
ATOM 1095 N N . VAL A 1 167 ? -13.192 17.465 100.037 1.00 34.66 167 VAL A N 1
ATOM 1096 C CA . VAL A 1 167 ? -12.433 18.654 100.428 1.00 29.92 167 VAL A CA 1
ATOM 1097 C C . VAL A 1 167 ? -12.428 19.694 99.313 1.00 30.67 167 VAL A C 1
ATOM 1098 O O . VAL A 1 167 ? -12.591 19.361 98.138 1.00 32.59 167 VAL A O 1
ATOM 1102 N N . LYS A 1 168 ? -12.250 20.953 99.690 1.00 29.21 168 LYS A N 1
ATOM 1103 C CA . LYS A 1 168 ? -12.052 22.027 98.730 1.00 31.41 168 LYS A CA 1
ATOM 1104 C C . LYS A 1 168 ? -10.590 22.453 98.757 1.00 31.27 168 LYS A C 1
ATOM 1105 O O . LYS A 1 168 ? -10.055 22.758 99.821 1.00 25.92 168 LYS A O 1
ATOM 1111 N N . LEU A 1 169 ? -9.939 22.467 97.597 1.00 27.77 169 LEU A N 1
ATOM 1112 C CA . LEU A 1 169 ? -8.515 22.795 97.550 1.00 25.95 169 LEU A CA 1
ATOM 1113 C C . LEU A 1 169 ? -8.272 24.168 96.938 1.00 34.00 169 LEU A C 1
ATOM 1114 O O . LEU A 1 169 ? -8.985 24.586 96.027 1.00 29.54 169 LEU A O 1
ATOM 1119 N N . TYR A 1 170 ? -7.248 24.856 97.427 1.00 24.53 170 TYR A N 1
ATOM 1120 C CA . TYR A 1 170 ? -6.951 26.217 96.986 1.00 26.75 170 TYR A CA 1
ATOM 1121 C C . TYR A 1 170 ? -5.471 26.334 96.686 1.00 27.86 170 TYR A C 1
ATOM 1122 O O . TYR A 1 170 ? -4.683 25.510 97.148 1.00 28.46 170 TYR A O 1
ATOM 1131 N N . PRO A 1 171 ? -5.079 27.368 95.923 1.00 30.62 171 PRO A N 1
ATOM 1132 C CA . PRO A 1 171 ? -3.655 27.600 95.642 1.00 31.20 171 PRO A CA 1
ATOM 1133 C C . PRO A 1 171 ? -2.812 27.891 96.890 1.00 31.91 171 PRO A C 1
ATOM 1134 O O . PRO A 1 171 ? -1.692 27.374 96.995 1.00 25.25 171 PRO A O 1
ATOM 1138 N N . THR A 1 172 ? -3.327 28.709 97.808 1.00 25.07 172 THR A N 1
ATOM 1139 C CA . THR A 1 172 ? -2.582 29.107 99.002 1.00 26.31 172 THR A CA 1
ATOM 1140 C C . THR A 1 172 ? -3.529 29.325 100.183 1.00 23.63 172 THR A C 1
ATOM 1141 O O . THR A 1 172 ? -4.752 29.227 100.050 1.00 22.41 172 THR A O 1
ATOM 1145 N N . TYR A 1 173 ? -2.958 29.625 101.342 1.00 21.04 173 TYR A N 1
ATOM 1146 C CA . TYR A 1 173 ? -3.780 29.923 102.505 1.00 21.59 173 TYR A CA 1
ATOM 1147 C C . TYR A 1 173 ? -4.621 31.173 102.260 1.00 22.20 173 TYR A C 1
ATOM 1148 O O . TYR A 1 173 ? -5.725 31.296 102.787 1.00 25.07 173 TYR A O 1
ATOM 1157 N N . ASN A 1 174 ? -4.101 32.114 101.477 1.00 23.98 174 ASN A N 1
ATOM 1158 C CA . ASN A 1 174 ? -4.847 33.350 101.223 1.00 28.99 174 ASN A CA 1
ATOM 1159 C C . ASN A 1 174 ? -6.179 33.122 100.507 1.00 30.38 174 ASN A C 1
ATOM 1160 O O . ASN A 1 174 ? -7.197 33.694 100.899 1.00 24.91 174 ASN A O 1
ATOM 1165 N N . GLU A 1 175 ? -6.183 32.296 99.458 1.00 25.74 175 GLU A N 1
ATOM 1166 C CA . GLU A 1 175 ? -7.443 31.965 98.782 1.00 24.33 175 GLU A CA 1
ATOM 1167 C C . GLU A 1 175 ? -8.376 31.116 99.651 1.00 24.30 175 GLU A C 1
ATOM 1168 O O . GLU A 1 175 ? -9.607 31.228 99.549 1.00 23.36 175 GLU A O 1
ATOM 1174 N N . THR A 1 176 ? -7.794 30.254 100.479 1.00 20.78 176 THR A N 1
ATOM 1175 C CA . THR A 1 176 ? -8.580 29.464 101.434 1.00 22.53 176 THR A CA 1
ATOM 1176 C C . THR A 1 176 ? -9.309 30.424 102.378 1.00 24.58 176 THR A C 1
ATOM 1177 O O . THR A 1 176 ? -10.518 30.310 102.589 1.00 23.66 176 THR A O 1
ATOM 1189 N N . ALA A 1 178 ? -10.046 33.494 101.924 1.00 26.89 178 ALA A N 1
ATOM 1190 C CA . ALA A 1 178 ? -11.019 34.315 101.219 1.00 24.91 178 ALA A CA 1
ATOM 1191 C C . ALA A 1 178 ? -12.382 33.622 101.138 1.00 28.41 178 ALA A C 1
ATOM 1192 O O . ALA A 1 178 ? -13.417 34.269 101.288 1.00 25.11 178 ALA A O 1
ATOM 1194 N N . ASP A 1 179 ? -12.383 32.309 100.903 1.00 22.03 179 ASP A N 1
ATOM 1195 C CA . ASP A 1 179 ? -13.635 31.541 100.857 1.00 23.88 179 ASP A CA 1
ATOM 1196 C C . ASP A 1 179 ? -14.236 31.345 102.258 1.00 22.99 179 ASP A C 1
ATOM 1197 O O . ASP A 1 179 ? -15.455 31.244 102.427 1.00 24.79 179 ASP A O 1
ATOM 1202 N N . LEU A 1 180 ? -13.380 31.285 103.266 1.00 21.57 180 LEU A N 1
ATOM 1203 C CA . LEU A 1 180 ? -13.883 31.260 104.638 1.00 19.44 180 LEU A CA 1
ATOM 1204 C C . LEU A 1 180 ? -14.601 32.588 104.918 1.00 22.36 180 LEU A C 1
ATOM 1205 O O . LEU A 1 180 ? -15.721 32.614 105.437 1.00 24.02 180 LEU A O 1
ATOM 1210 N N . LYS A 1 181 ? -13.970 33.694 104.531 1.00 22.44 181 LYS A N 1
ATOM 1211 C CA . LYS A 1 181 ? -14.513 35.021 104.834 1.00 24.84 181 LYS A CA 1
ATOM 1212 C C . LYS A 1 181 ? -15.853 35.314 104.159 1.00 26.38 181 LYS A C 1
ATOM 1213 O O . LYS A 1 181 ? -16.712 35.971 104.748 1.00 27.90 181 LYS A O 1
ATOM 1219 N N . ASN A 1 182 ? -16.037 34.844 102.927 1.00 23.83 182 ASN A N 1
ATOM 1220 C CA . ASN A 1 182 ? -17.285 35.143 102.215 1.00 28.05 182 ASN A CA 1
ATOM 1221 C C . ASN A 1 182 ? -18.382 34.113 102.465 1.00 29.14 182 ASN A C 1
ATOM 1222 O O . ASN A 1 182 ? -19.501 34.237 101.953 1.00 28.15 182 ASN A O 1
ATOM 1227 N N . GLY A 1 183 ? -18.060 33.100 103.266 1.00 25.73 183 GLY A N 1
ATOM 1228 C CA . GLY A 1 183 ? -19.053 32.121 103.674 1.00 24.00 183 GLY A CA 1
ATOM 1229 C C . GLY A 1 183 ? -19.162 30.896 102.774 1.00 30.96 183 GLY A C 1
ATOM 1230 O O . GLY A 1 183 ? -19.950 29.998 103.050 1.00 31.11 183 GLY A O 1
ATOM 1231 N N . ASN A 1 184 ? -18.365 30.849 101.711 1.00 27.88 184 ASN A N 1
ATOM 1232 C CA . ASN A 1 184 ? -18.387 29.716 100.780 1.00 32.09 184 ASN A CA 1
ATOM 1233 C C . ASN A 1 184 ? -17.827 28.421 101.374 1.00 37.63 184 ASN A C 1
ATOM 1234 O O . ASN A 1 184 ? -18.185 27.325 100.940 1.00 32.34 184 ASN A O 1
ATOM 1239 N N . LEU A 1 185 ? -16.942 28.555 102.361 1.00 24.22 185 LEU A N 1
ATOM 1240 C CA . LEU A 1 185 ? -16.293 27.409 102.989 1.00 22.97 185 LEU A CA 1
ATOM 1241 C C . LEU A 1 185 ? -16.622 27.441 104.475 1.00 23.70 185 LEU A C 1
ATOM 1242 O O . LEU A 1 185 ? -16.589 28.514 105.071 1.00 26.85 185 LEU A O 1
ATOM 1247 N N . ASP A 1 186 ? -16.951 26.290 105.072 1.00 24.30 186 ASP A N 1
ATOM 1248 C CA . ASP A 1 186 ? -17.284 26.237 106.510 1.00 24.71 186 ASP A CA 1
ATOM 1249 C C . ASP A 1 186 ? -16.050 26.256 107.418 1.00 22.63 186 ASP A C 1
ATOM 1250 O O . ASP A 1 186 ? -15.997 27.003 108.409 1.00 23.62 186 ASP A O 1
ATOM 1255 N N . LEU A 1 187 ? -15.082 25.401 107.103 1.00 22.36 187 LEU A N 1
ATOM 1256 C CA . LEU A 1 187 ? -13.909 25.217 107.956 1.00 20.41 187 LEU A CA 1
ATOM 1257 C C . LEU A 1 187 ? -12.649 25.182 107.122 1.00 23.75 187 LEU A C 1
ATOM 1258 O O . LEU A 1 187 ? -12.596 24.491 106.101 1.00 25.40 187 LEU A O 1
ATOM 1263 N N . ALA A 1 188 ? -11.631 25.914 107.558 1.00 21.27 188 ALA A N 1
ATOM 1264 C CA . ALA A 1 188 ? -10.322 25.833 106.914 1.00 20.89 188 ALA A CA 1
ATOM 1265 C C . ALA A 1 188 ? -9.399 24.987 107.786 1.00 21.59 188 ALA A C 1
ATOM 1266 O O . ALA A 1 188 ? -9.439 25.085 109.012 1.00 21.60 188 ALA A O 1
ATOM 1268 N N . PHE A 1 189 ? -8.572 24.156 107.160 1.00 20.34 189 PHE A N 1
ATOM 1269 C CA . PHE A 1 189 ? -7.555 23.395 107.892 1.00 21.54 189 PHE A CA 1
ATOM 1270 C C . PHE A 1 189 ? -6.292 24.261 107.907 1.00 24.11 189 PHE A C 1
ATOM 1271 O O . PHE A 1 189 ? -5.715 24.526 106.860 1.00 22.69 189 PHE A O 1
ATOM 1279 N N . ILE A 1 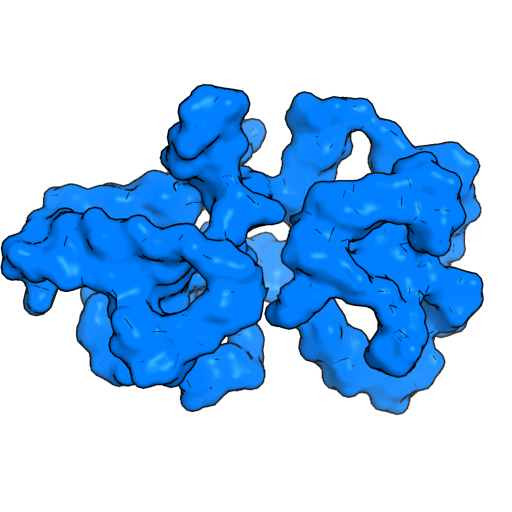190 ? -5.868 24.723 109.080 1.00 18.22 190 ILE A N 1
ATOM 1280 C CA . ILE A 1 190 ? -4.746 25.660 109.154 1.00 19.44 190 ILE A CA 1
ATOM 1281 C C . ILE A 1 190 ? -3.800 25.274 110.284 1.00 25.57 190 ILE A C 1
ATOM 1282 O O . ILE A 1 190 ? -4.224 25.156 111.431 1.00 23.61 190 ILE A O 1
ATOM 1287 N N . GLU A 1 191 ? -2.521 25.084 109.968 1.00 20.22 191 GLU A N 1
ATOM 1288 C CA . GLU A 1 191 ? -1.537 24.760 110.999 1.00 21.23 191 GLU A CA 1
ATOM 1289 C C . GLU A 1 191 ? -1.347 25.909 111.983 1.00 22.81 191 GLU A C 1
ATOM 1290 O O . GLU A 1 191 ? -1.493 27.084 111.643 1.00 21.36 191 GLU A O 1
ATOM 1296 N N . GLU A 1 192 ? -0.999 25.549 113.211 1.00 22.39 192 GLU A N 1
ATOM 1297 C CA . GLU A 1 192 ? -0.979 26.485 114.330 1.00 21.06 192 GLU A CA 1
ATOM 1298 C C . GLU A 1 192 ? -0.284 27.845 114.092 1.00 23.01 192 GLU A C 1
ATOM 1299 O O . GLU A 1 192 ? -0.864 28.899 114.376 1.00 21.90 192 GLU A O 1
ATOM 1305 N N . PRO A 1 193 ? 0.959 27.837 113.593 1.00 23.28 193 PRO A N 1
ATOM 1306 C CA . PRO A 1 193 ? 1.683 29.107 113.426 1.00 24.72 193 PRO A CA 1
ATOM 1307 C C . PRO A 1 193 ? 1.019 30.037 112.409 1.00 27.50 193 PRO A C 1
ATOM 1308 O O . PRO A 1 193 ? 1.026 31.259 112.595 1.00 24.34 193 PRO A O 1
ATOM 1312 N N . VAL A 1 194 ? 0.458 29.468 111.347 1.00 20.71 194 VAL A N 1
ATOM 1313 C CA . VAL A 1 194 ? -0.256 30.264 110.356 1.00 22.85 194 VAL A CA 1
ATOM 1314 C C . VAL A 1 194 ? -1.552 30.806 110.945 1.00 22.53 194 VAL A C 1
ATOM 1315 O O . VAL A 1 194 ? -1.888 31.973 110.743 1.00 23.27 194 VAL A O 1
ATOM 1319 N N . TYR A 1 195 ? -2.267 29.963 111.688 1.00 20.50 195 TYR A N 1
ATOM 1320 C CA . TYR A 1 195 ? -3.498 30.390 112.369 1.00 20.92 195 TYR A CA 1
ATOM 1321 C C . TYR A 1 195 ? -3.233 31.595 113.254 1.00 26.45 195 TYR A C 1
ATOM 1322 O O . TYR A 1 195 ? -3.968 32.583 113.210 1.00 23.76 195 TYR A O 1
ATOM 1331 N N . PHE A 1 196 ? -2.180 31.524 114.059 1.00 23.84 196 PHE A N 1
ATOM 1332 C CA . PHE A 1 196 ? -1.868 32.652 114.937 1.00 23.37 196 PHE A CA 1
ATOM 1333 C C . PHE A 1 196 ? -1.444 33.919 114.194 1.00 23.48 196 PHE A C 1
ATOM 1334 O O . PHE A 1 196 ? -1.750 35.038 114.632 1.00 25.48 196 PHE A O 1
ATOM 1342 N N . THR A 1 197 ? -0.782 33.755 113.056 1.00 22.71 197 THR A N 1
ATOM 1343 C CA . THR A 1 197 ? -0.493 34.894 112.192 1.00 25.16 197 THR A CA 1
ATOM 1344 C C . THR A 1 197 ? -1.782 35.588 111.734 1.00 26.54 197 THR A C 1
ATOM 1345 O O . TH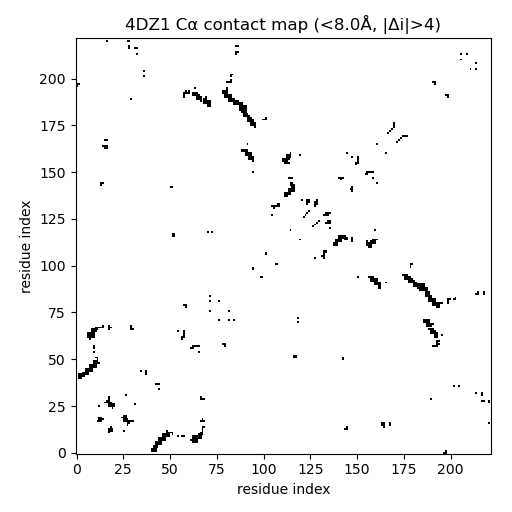R A 1 197 ? -1.921 36.812 111.853 1.00 28.86 197 THR A O 1
ATOM 1349 N N . PHE A 1 198 ? -2.723 34.811 111.205 1.00 23.01 198 PHE A N 1
ATOM 1350 C CA . PHE A 1 198 ? -3.989 35.389 110.722 1.00 23.56 198 PHE A CA 1
ATOM 1351 C C . PHE A 1 198 ? -4.813 35.997 111.858 1.00 22.29 198 PHE A C 1
ATOM 1352 O O . PHE A 1 198 ? -5.411 37.071 111.710 1.00 27.69 198 PHE A O 1
ATOM 1360 N N . LYS A 1 199 ? -4.850 35.313 112.991 1.00 22.22 199 LYS A N 1
ATOM 1361 C CA . LYS A 1 199 ? -5.731 35.729 114.075 1.00 26.67 199 LYS A CA 1
ATOM 1362 C C . LYS A 1 199 ? -5.144 36.890 114.887 1.00 29.97 199 LYS A C 1
ATOM 1363 O O . LYS A 1 199 ? -5.839 37.863 115.185 1.00 30.41 199 LYS A O 1
ATOM 1369 N N . ASN A 1 200 ? -3.863 36.794 115.234 1.00 28.42 200 ASN A N 1
ATOM 1370 C CA . ASN A 1 200 ? -3.258 37.766 116.145 1.00 33.93 200 ASN A CA 1
ATOM 1371 C C . ASN A 1 200 ? -2.475 38.882 115.463 1.00 40.71 200 ASN A C 1
ATOM 1372 O O . ASN A 1 200 ? -2.507 40.024 115.913 1.00 43.29 200 ASN A O 1
ATOM 1377 N N . LYS A 1 201 ? -1.758 38.562 114.393 1.00 31.05 201 LYS A N 1
ATOM 1378 C CA . LYS A 1 201 ? -1.017 39.591 113.674 1.00 34.02 201 LYS A CA 1
ATOM 1379 C C . LYS A 1 201 ? -1.933 40.361 112.728 1.00 41.25 201 LYS A C 1
ATOM 1380 O O . LYS A 1 201 ? -1.934 41.592 112.716 1.00 39.45 201 LYS A O 1
ATOM 1386 N N . LYS A 1 202 ? -2.720 39.633 111.943 1.00 32.53 202 LYS A N 1
ATOM 1387 C CA . LYS A 1 202 ? -3.606 40.261 110.970 1.00 31.89 202 LYS A CA 1
ATOM 1388 C C . LYS A 1 202 ? -4.973 40.622 111.561 1.00 30.99 202 LYS A C 1
ATOM 1389 O O . LYS A 1 202 ? -5.751 41.326 110.931 1.00 34.89 202 LYS A O 1
ATOM 1395 N N . LYS A 1 203 ? -5.262 40.132 112.764 1.00 28.92 203 LYS A N 1
ATOM 1396 C CA . LYS A 1 203 ? -6.511 40.458 113.455 1.00 33.58 203 LYS A CA 1
ATOM 1397 C C . LYS A 1 203 ? -7.786 39.999 112.728 1.00 33.86 203 LYS A C 1
ATOM 1398 O O . LYS A 1 203 ? -8.841 40.622 112.859 1.00 30.74 203 LYS A O 1
ATOM 1412 N N . PRO A 1 205 ? -11.122 37.921 112.215 1.00 25.10 205 PRO A N 1
ATOM 1413 C CA . PRO A 1 205 ? -12.097 37.402 113.182 1.00 24.71 205 PRO A CA 1
ATOM 1414 C C . PRO A 1 205 ? -12.413 35.929 112.930 1.00 26.77 205 PRO A C 1
ATOM 1415 O O . PRO A 1 205 ? -13.512 35.593 112.487 1.00 26.51 205 PRO A O 1
ATOM 1419 N N . ILE A 1 206 ? -11.442 35.067 113.219 1.00 24.65 206 ILE A N 1
ATOM 1420 C CA . ILE A 1 206 ? -11.575 33.624 113.018 1.00 23.58 206 ILE A CA 1
ATOM 1421 C C . ILE A 1 206 ? -11.378 32.927 114.366 1.00 24.91 206 ILE A C 1
ATOM 1422 O O . ILE A 1 206 ? -10.812 33.522 115.287 1.00 23.74 206 ILE A O 1
ATOM 1427 N N . GLU A 1 207 ? -11.838 31.679 114.482 1.00 19.80 207 GLU A N 1
ATOM 1428 C CA . GLU A 1 207 ? -11.751 30.926 115.751 1.00 20.69 207 GLU A CA 1
ATOM 1429 C C . GLU A 1 207 ? -11.494 29.450 115.462 1.00 21.52 207 GLU A C 1
ATOM 1430 O O . GLU A 1 207 ? -12.165 28.863 114.616 1.00 21.72 207 GLU A O 1
ATOM 1436 N N . SER A 1 208 ? -10.550 28.828 116.165 1.00 22.31 208 SER A N 1
ATOM 1437 C CA . SER A 1 208 ? -10.407 27.376 116.030 1.00 22.05 208 SER A CA 1
ATOM 1438 C C . SER A 1 208 ? -11.657 26.710 116.596 1.00 22.20 208 SER A C 1
ATOM 1439 O O . SER A 1 208 ? -12.277 27.235 117.526 1.00 22.01 208 SER A O 1
ATOM 1442 N N . ARG A 1 209 ? -12.039 25.575 116.015 1.00 17.37 209 ARG A N 1
ATOM 1443 C CA . ARG A 1 209 ? -13.188 24.806 116.497 1.00 21.67 209 ARG A CA 1
ATOM 1444 C C . ARG A 1 209 ? -12.758 23.394 116.906 1.00 22.64 209 ARG A C 1
ATOM 1445 O O . ARG A 1 209 ? -13.456 22.708 117.658 1.00 25.59 209 ARG A O 1
ATOM 1453 N N . TYR A 1 210 ? -11.607 22.963 116.402 1.00 22.42 210 TYR A N 1
ATOM 1454 C CA . TYR A 1 210 ? -11.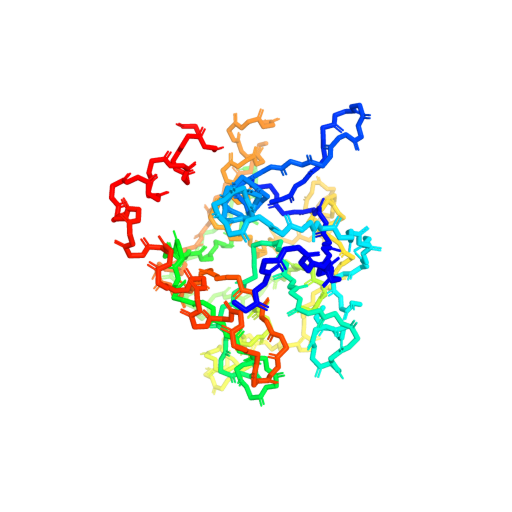077 21.642 116.738 1.00 21.52 210 TYR A CA 1
ATOM 1455 C C . TYR A 1 210 ? -9.557 21.683 116.572 1.00 26.44 210 TYR A C 1
ATOM 1456 O O . TYR A 1 210 ? -9.050 22.341 115.660 1.00 23.35 210 TYR A O 1
ATOM 1465 N N . VAL A 1 211 ? -8.831 21.014 117.465 1.00 21.17 211 VAL A N 1
ATOM 1466 C CA . VAL A 1 211 ? -7.367 20.996 117.385 1.00 20.89 211 VAL A CA 1
ATOM 1467 C C . VAL A 1 211 ? -6.819 19.578 117.323 1.00 26.06 211 VAL A C 1
ATOM 1468 O O . VAL A 1 211 ? -7.149 18.752 118.176 1.00 20.92 211 VAL A O 1
ATOM 1472 N N . PHE A 1 212 ? -5.985 19.298 116.317 1.00 21.66 212 PHE A N 1
ATOM 1473 C CA . PHE A 1 212 ? -5.204 18.061 116.277 1.00 24.31 212 PHE A CA 1
ATOM 1474 C C . PHE A 1 212 ? -3.834 18.364 116.898 1.00 27.23 212 PHE A C 1
ATOM 1475 O O . PHE A 1 212 ? -2.946 18.908 116.239 1.00 23.07 212 PHE A O 1
ATOM 1483 N N . LYS A 1 213 ? -3.669 18.030 118.175 1.00 22.29 213 LYS A N 1
ATOM 1484 C CA . LYS A 1 213 ? -2.533 18.527 118.960 1.00 22.23 213 LYS A CA 1
ATOM 1485 C C . LYS A 1 213 ? -1.225 17.765 118.722 1.00 28.82 213 LYS A C 1
ATOM 1486 O O . LYS A 1 213 ? -1.174 16.551 118.889 1.00 26.98 213 LYS A O 1
ATOM 1492 N N . ASN A 1 214 ? -0.168 18.483 118.345 1.00 27.26 214 ASN A N 1
ATOM 1493 C CA . ASN A 1 214 ? 1.170 17.883 118.176 1.00 25.02 214 ASN A CA 1
ATOM 1494 C C . ASN A 1 214 ? 1.198 16.678 117.247 1.00 30.25 214 ASN A C 1
ATOM 1495 O O . ASN A 1 214 ? 1.897 15.694 117.518 1.00 33.09 214 ASN A O 1
ATOM 1500 N N . VAL A 1 215 ? 0.456 16.742 116.146 1.00 26.90 215 VAL A N 1
ATOM 1501 C CA . VAL A 1 215 ? 0.379 15.601 115.255 1.00 24.65 215 VAL A CA 1
ATOM 1502 C C . VAL A 1 215 ? 1.396 15.702 114.122 1.00 25.81 215 VAL A C 1
ATOM 1503 O O . VAL A 1 215 ? 1.472 14.806 113.290 1.00 27.41 215 VAL A O 1
ATOM 1507 N N . ASP A 1 216 ? 2.160 16.791 114.086 1.00 24.33 216 ASP A N 1
ATOM 1508 C CA . ASP A 1 216 ? 3.002 17.078 112.920 1.00 26.03 216 ASP A CA 1
ATOM 1509 C C . ASP A 1 216 ? 4.362 17.629 113.349 1.00 25.95 216 ASP A C 1
ATOM 1510 O O . ASP A 1 216 ? 4.540 18.030 114.494 1.00 25.15 216 ASP A O 1
ATOM 1515 N N . GLN A 1 217 ? 5.326 17.629 112.431 1.00 22.37 217 GLN A N 1
ATOM 1516 C CA . GLN A 1 217 ? 6.652 18.183 112.694 1.00 22.95 217 GLN A CA 1
ATOM 1517 C C . GLN A 1 217 ? 7.123 18.926 111.446 1.00 23.42 217 GLN A C 1
ATOM 1518 O O . GLN A 1 217 ? 6.920 18.446 110.326 1.00 23.28 217 GLN A O 1
ATOM 1524 N N . LEU A 1 218 ? 7.773 20.072 111.631 1.00 21.50 218 LEU A N 1
ATOM 1525 C CA . LEU A 1 218 ? 8.312 20.820 110.489 1.00 22.76 218 LEU A CA 1
ATOM 1526 C C . LEU A 1 218 ? 9.819 20.644 110.389 1.00 23.89 218 LEU A C 1
ATOM 1527 O O . LEU A 1 218 ? 10.504 20.591 111.402 1.00 22.09 218 LEU A O 1
ATOM 1532 N N . GLY A 1 219 ? 10.332 20.552 109.163 1.00 23.41 219 GLY A N 1
ATOM 1533 C CA . GLY A 1 219 ? 11.762 20.382 108.958 1.00 25.70 219 GLY A CA 1
ATOM 1534 C C . GLY A 1 219 ? 12.217 21.035 107.666 1.00 24.35 219 GLY A C 1
ATOM 1535 O O . GLY A 1 219 ? 11.395 21.474 106.863 1.00 23.18 219 GLY A O 1
ATOM 1536 N N . ILE A 1 220 ? 13.529 21.109 107.470 1.00 21.47 220 ILE A N 1
ATOM 1537 C CA . ILE A 1 220 ? 14.089 21.567 106.195 1.00 19.77 220 ILE A CA 1
ATOM 1538 C C . ILE A 1 220 ? 14.256 20.339 105.298 1.00 19.37 220 ILE A C 1
ATOM 1539 O O . ILE A 1 220 ? 14.671 19.277 105.777 1.00 23.18 220 ILE A O 1
ATOM 1544 N N . ALA A 1 221 ? 13.930 20.480 104.010 1.00 21.62 221 ALA A N 1
ATOM 1545 C CA . ALA A 1 221 ? 13.970 19.373 103.047 1.00 24.22 221 ALA A CA 1
ATOM 1546 C C . ALA A 1 221 ? 15.258 19.399 102.211 1.00 25.47 221 ALA A C 1
ATOM 1547 O O . ALA A 1 221 ? 15.744 20.470 101.862 1.00 23.36 221 ALA A O 1
ATOM 1549 N N . PHE A 1 222 ? 15.782 18.221 101.875 1.00 23.47 222 PHE A N 1
ATOM 1550 C CA . PHE A 1 222 ? 16.989 18.102 101.049 1.00 23.78 222 PHE A CA 1
ATOM 1551 C C . PHE A 1 222 ? 16.795 17.019 99.984 1.00 24.13 222 PHE A C 1
ATOM 1552 O O . PHE A 1 222 ? 16.023 16.084 100.177 1.00 25.80 222 PHE A O 1
ATOM 1560 N N . LYS A 1 223 ? 17.507 17.123 98.866 1.00 23.01 223 LYS A N 1
ATOM 1561 C CA . LYS A 1 223 ? 17.378 16.085 97.857 1.00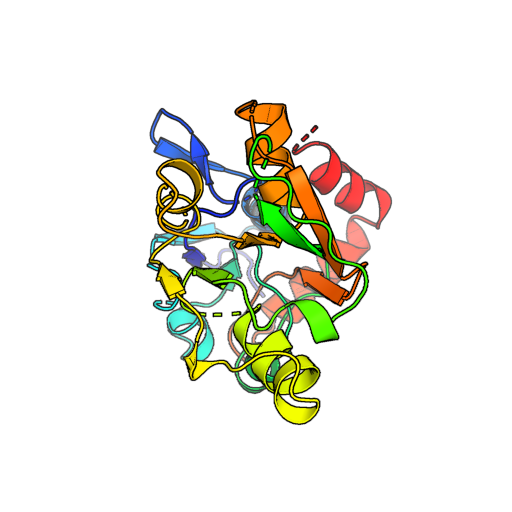 22.99 223 LYS A CA 1
ATOM 1562 C C . LYS A 1 223 ? 17.859 14.763 98.455 1.00 24.23 223 LYS A C 1
ATOM 1563 O O . LYS A 1 223 ? 18.755 14.738 99.307 1.00 25.07 223 LYS A O 1
ATOM 1569 N N . LYS A 1 224 ? 17.231 13.672 98.034 1.00 25.80 224 LYS A N 1
ATOM 1570 C CA . LYS A 1 224 ? 17.524 12.351 98.580 1.00 29.40 224 LYS A CA 1
ATOM 1571 C C . LYS A 1 224 ? 19.018 12.056 98.461 1.00 29.21 224 LYS A C 1
ATOM 1572 O O . LYS A 1 224 ? 19.605 12.227 97.391 1.00 28.11 224 LYS A O 1
ATOM 1578 N N . GLY A 1 225 ? 19.629 11.643 99.568 1.00 28.22 225 GLY A N 1
ATOM 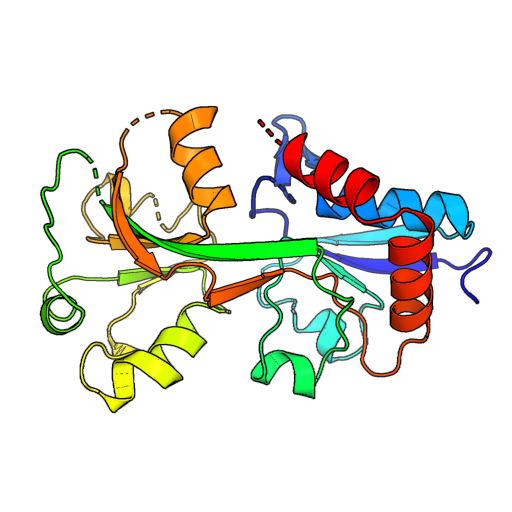1579 C CA . GLY A 1 225 ? 21.047 11.315 99.593 1.00 33.83 225 GLY A CA 1
ATOM 1580 C C . GLY A 1 225 ? 21.994 12.484 99.826 1.00 36.41 225 GLY A C 1
ATOM 1581 O O . GLY A 1 225 ? 23.213 12.317 99.825 1.00 34.92 225 GLY A O 1
ATOM 1582 N N . SER A 1 226 ? 21.452 13.678 100.028 1.00 32.17 226 SER A N 1
ATOM 1583 C CA . SER A 1 226 ? 22.312 14.852 100.170 1.00 31.27 226 SER A CA 1
ATOM 1584 C C . SER A 1 226 ? 23.102 14.826 101.475 1.00 27.61 226 SER A C 1
ATOM 1585 O O . SER A 1 226 ? 22.523 14.607 102.544 1.00 28.26 226 SER A O 1
ATOM 1588 N N . PRO A 1 227 ? 24.424 15.066 101.400 1.00 28.31 227 PRO A N 1
ATOM 1589 C CA . PRO A 1 227 ? 25.225 15.190 102.627 1.00 28.71 227 PRO A CA 1
ATOM 1590 C C . PRO A 1 227 ? 24.900 16.489 103.359 1.00 28.13 227 PRO A C 1
ATOM 1591 O O . PRO A 1 227 ? 25.204 16.638 104.554 1.00 26.88 227 PRO A O 1
ATOM 1595 N N . VAL A 1 228 ? 24.282 17.432 102.655 1.00 27.71 228 VAL A N 1
ATOM 1596 C CA . VAL A 1 228 ? 23.898 18.683 103.310 1.00 27.47 228 VAL A CA 1
ATOM 1597 C C . VAL A 1 228 ? 22.884 18.432 104.436 1.00 28.62 228 VAL A C 1
ATOM 1598 O O . VAL A 1 228 ? 22.880 19.140 105.438 1.00 29.10 228 VAL A O 1
ATOM 1602 N N . ARG A 1 229 ? 22.033 17.421 104.280 1.00 28.47 229 ARG A N 1
ATOM 1603 C CA . ARG A 1 229 ? 21.069 17.090 105.338 1.00 26.01 229 ARG A CA 1
ATOM 1604 C C . ARG A 1 229 ? 21.808 16.738 106.632 1.00 26.91 229 ARG A C 1
ATOM 1605 O O . ARG A 1 229 ? 21.465 17.223 107.716 1.00 26.14 229 ARG A O 1
ATOM 1613 N N . ASP A 1 230 ? 22.840 15.908 106.508 1.00 27.75 230 ASP A N 1
ATOM 1614 C CA . ASP A 1 230 ? 23.617 15.467 107.665 1.00 31.29 230 ASP A CA 1
ATOM 1615 C C . ASP A 1 230 ? 24.385 16.618 108.312 1.00 28.65 230 ASP A C 1
ATOM 1616 O O . ASP A 1 230 ? 24.433 16.729 109.537 1.00 28.15 230 ASP A O 1
ATOM 1621 N N . ASP A 1 231 ? 24.990 17.469 107.490 1.00 30.44 231 ASP A N 1
ATOM 1622 C CA . ASP A 1 231 ? 25.754 18.600 108.014 1.00 30.08 231 ASP A CA 1
ATOM 1623 C C . ASP A 1 231 ? 24.847 19.666 108.631 1.00 30.87 231 ASP A C 1
ATOM 1624 O O . ASP A 1 231 ? 25.217 20.305 109.611 1.00 32.75 231 ASP A O 1
ATOM 1629 N N . PHE A 1 232 ? 23.667 19.869 108.044 1.00 28.79 232 PHE A N 1
ATOM 1630 C CA . PHE A 1 232 ? 22.675 20.765 108.645 1.00 27.35 232 PHE A CA 1
ATOM 1631 C C . PHE A 1 232 ? 22.237 20.217 110.007 1.00 27.27 232 PHE A C 1
ATOM 1632 O O . PHE A 1 232 ? 22.111 20.972 110.976 1.00 29.06 232 PHE A O 1
ATOM 1640 N N . ASN A 1 233 ? 22.018 18.905 110.097 1.00 28.48 233 ASN A N 1
ATOM 1641 C CA . ASN A 1 233 ? 21.708 18.307 111.397 1.00 26.36 233 ASN A CA 1
ATOM 1642 C C . ASN A 1 233 ? 22.825 18.586 112.406 1.00 28.84 233 ASN A C 1
ATOM 1643 O O . ASN A 1 233 ? 22.555 18.884 113.576 1.00 29.44 233 ASN A O 1
ATOM 1648 N N . LEU A 1 234 ? 24.075 18.509 111.953 1.00 32.86 234 LEU A N 1
ATOM 1649 C CA . LEU A 1 234 ? 25.209 18.802 112.827 1.00 35.24 234 LEU A CA 1
ATOM 1650 C C . LEU A 1 234 ? 25.143 20.241 113.319 1.00 37.17 234 LEU A C 1
ATOM 1651 O O . LEU A 1 234 ? 25.355 20.515 114.500 1.00 34.30 234 LEU A O 1
ATOM 1656 N N . TRP A 1 235 ? 24.848 21.156 112.400 1.00 34.22 235 TRP A N 1
ATOM 1657 C CA . TRP A 1 235 ? 24.757 22.572 112.730 1.00 34.81 235 TRP A CA 1
ATOM 1658 C C . TRP A 1 235 ? 23.644 22.840 113.743 1.00 33.70 235 TRP A C 1
ATOM 1659 O O . TRP A 1 235 ? 23.835 23.594 114.709 1.00 34.12 235 TRP A O 1
ATOM 1670 N N . LEU A 1 236 ? 22.485 22.219 113.540 1.00 27.92 236 LEU A N 1
ATOM 1671 C CA . LEU A 1 236 ? 21.391 22.349 114.507 1.00 30.53 236 LEU A CA 1
ATOM 1672 C C . LEU A 1 236 ? 21.840 21.960 115.916 1.00 33.14 236 LEU A C 1
ATOM 1673 O O . LEU A 1 236 ? 21.419 22.565 116.908 1.00 31.12 236 LEU A O 1
ATOM 1678 N N . LYS A 1 237 ? 22.673 20.930 116.002 1.00 31.16 237 LYS A N 1
ATOM 1679 C CA . LYS A 1 237 ? 23.137 20.433 117.300 1.00 33.00 237 LYS A CA 1
ATOM 1680 C C . LYS A 1 237 ? 24.243 21.318 117.876 1.00 39.58 237 LYS A C 1
ATOM 1681 O O . LYS A 1 237 ? 24.352 21.469 119.096 1.00 37.14 237 LYS A O 1
ATOM 1687 N N . GLU A 1 238 ? 25.048 21.911 117.000 1.00 40.88 238 GLU A N 1
ATOM 1688 C CA . GLU A 1 238 ? 26.058 22.879 117.424 1.00 40.88 238 GLU A CA 1
ATOM 1689 C C . GLU A 1 238 ? 25.367 24.081 118.053 1.00 42.75 238 GLU A C 1
ATOM 1690 O O . GLU A 1 238 ? 25.812 24.603 119.071 1.00 43.56 238 GLU A O 1
ATOM 1696 N N . GLN A 1 239 ? 24.274 24.518 117.438 1.00 38.40 239 GLN A N 1
ATOM 1697 C CA . GLN A 1 239 ? 23.507 25.645 117.954 1.00 35.63 239 GLN A CA 1
ATOM 1698 C C . GLN A 1 239 ? 22.822 25.308 119.282 1.00 39.61 239 GLN A C 1
ATOM 1699 O O . GLN A 1 239 ? 22.828 26.111 120.216 1.00 39.24 239 GLN A O 1
ATOM 1705 N N . GLY A 1 240 ? 22.233 24.118 119.359 1.00 40.04 240 GLY A N 1
ATOM 1706 C CA . GLY A 1 240 ? 21.541 23.690 120.560 1.00 38.72 240 GLY A CA 1
ATOM 1707 C C . GLY A 1 240 ? 20.081 24.096 120.551 1.00 39.54 240 GLY A C 1
ATOM 1708 O O . GLY A 1 240 ? 19.707 25.070 119.893 1.00 40.50 240 GLY A O 1
ATOM 1709 N N . PRO A 1 241 ? 19.247 23.347 121.285 1.00 43.39 241 PRO A N 1
ATOM 1710 C CA . PRO A 1 241 ? 17.793 23.524 121.375 1.00 46.27 241 PRO A CA 1
ATOM 1711 C C . PRO A 1 241 ? 17.354 24.946 121.732 1.00 47.15 241 PRO A C 1
ATOM 1712 O O . PRO A 1 241 ? 16.397 25.446 121.140 1.00 45.21 241 PRO A O 1
ATOM 1716 N N . GLN A 1 242 ? 18.028 25.590 122.680 1.00 44.10 242 GLN A N 1
ATOM 1717 C CA . GLN A 1 242 ? 17.583 26.910 123.127 1.00 45.88 242 GLN A CA 1
ATOM 1718 C C . GLN A 1 242 ? 17.753 27.972 122.055 1.00 47.37 242 GLN A C 1
ATOM 1719 O O . GLN A 1 242 ? 16.895 28.838 121.894 1.00 47.93 242 GLN A O 1
ATOM 1725 N N . LYS A 1 243 ? 18.859 27.911 121.325 1.00 45.11 243 LYS A N 1
ATOM 1726 C CA . LYS A 1 243 ? 19.101 28.867 120.256 1.00 43.48 243 LYS A CA 1
ATOM 1727 C C . LYS A 1 243 ? 18.085 28.689 119.132 1.00 42.71 243 LYS A C 1
ATOM 1728 O O . LYS A 1 243 ? 17.533 29.663 118.628 1.00 40.77 243 LYS A O 1
ATOM 1734 N N . ILE A 1 244 ? 17.837 27.440 118.754 1.00 38.78 244 ILE A N 1
ATOM 1735 C CA . ILE A 1 244 ? 16.879 27.134 117.685 1.00 33.98 244 ILE A CA 1
ATOM 1736 C C . ILE A 1 244 ? 15.460 27.536 118.089 1.00 37.35 244 ILE A C 1
ATOM 1737 O O . ILE A 1 244 ? 14.769 28.238 117.350 1.00 37.78 244 ILE A O 1
ATOM 1742 N N . SER A 1 245 ? 15.040 27.115 119.279 1.00 41.46 245 SER A N 1
ATOM 1743 C CA . SER A 1 245 ? 13.709 27.448 119.777 1.00 45.05 245 SER A CA 1
ATOM 1744 C C . SER A 1 245 ? 13.542 28.960 119.912 1.00 47.92 245 SER A C 1
ATOM 1745 O O . SER A 1 245 ? 12.446 29.491 119.728 1.00 44.11 245 SER A O 1
ATOM 1748 N N . GLY A 1 246 ? 14.636 29.650 120.228 1.00 49.35 246 GLY A N 1
ATOM 1749 C CA . GLY A 1 246 ? 14.618 31.098 120.353 1.00 47.30 246 GLY A CA 1
ATOM 1750 C C . GLY A 1 246 ? 14.368 31.778 119.022 1.00 50.33 246 GLY A C 1
ATOM 1751 O O . GLY A 1 246 ? 13.605 32.743 118.936 1.00 47.35 246 GLY A O 1
ATOM 1752 N N . ILE A 1 247 ? 15.019 31.273 117.978 1.00 44.20 247 ILE A N 1
ATOM 1753 C CA . ILE A 1 247 ? 14.783 31.757 116.627 1.00 42.58 247 ILE A CA 1
ATOM 1754 C C . ILE A 1 247 ? 13.321 31.543 116.236 1.00 40.83 247 ILE A C 1
ATOM 1755 O O . ILE A 1 247 ? 12.653 32.463 115.762 1.00 39.81 247 ILE A O 1
ATOM 1760 N N . VAL A 1 248 ? 12.829 30.327 116.447 1.00 39.78 248 VAL A N 1
ATOM 1761 C CA . VAL A 1 248 ? 11.444 29.990 116.130 1.00 39.63 248 VAL A CA 1
ATOM 1762 C C . VAL A 1 248 ? 10.459 30.902 116.869 1.00 42.97 248 VAL A C 1
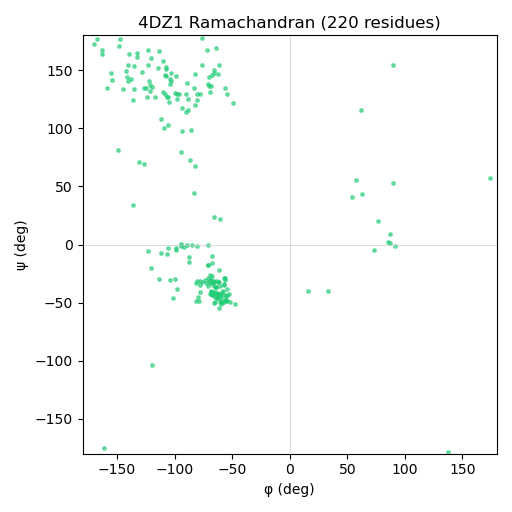ATOM 1763 O O . VAL A 1 248 ? 9.549 31.477 116.267 1.00 40.19 248 VAL A O 1
ATOM 1767 N N . ASP A 1 249 ? 10.654 31.038 118.174 1.00 43.11 249 ASP A N 1
ATOM 1768 C CA . ASP A 1 249 ? 9.756 31.836 119.006 1.00 53.76 249 ASP A CA 1
ATOM 1769 C C . ASP A 1 249 ? 9.761 33.322 118.660 1.00 49.86 249 ASP A C 1
ATOM 1770 O O . ASP A 1 249 ? 8.722 33.979 118.733 1.00 50.25 249 ASP A O 1
ATOM 1775 N N . SER A 1 250 ? 10.925 33.851 118.294 1.00 44.26 250 SER A N 1
ATOM 1776 C CA . SER A 1 250 ? 11.030 35.268 117.954 1.00 44.31 250 SER A CA 1
ATOM 1777 C C . SER A 1 250 ? 10.077 35.636 116.817 1.00 48.34 250 SER A C 1
ATOM 1778 O O . SER A 1 250 ? 9.544 36.744 116.783 1.00 50.80 250 SER A O 1
ATOM 1781 N N . TRP A 1 251 ? 9.864 34.705 115.890 1.00 39.23 251 TRP A N 1
ATOM 1782 C CA . TRP A 1 251 ? 8.991 34.956 114.743 1.00 38.92 251 TRP A CA 1
ATOM 1783 C C . TRP A 1 251 ? 7.517 34.744 115.067 1.00 43.27 251 TRP A C 1
ATOM 1784 O O . TRP A 1 251 ? 6.642 35.301 114.406 1.00 48.53 251 TRP A O 1
ATOM 1803 N N . LYS A 1 253 ? 5.973 35.735 117.626 1.00 76.17 253 LYS A N 1
ATOM 1804 C CA . LYS A 1 253 ? 5.600 36.727 118.633 1.00 86.58 253 LYS A CA 1
ATOM 1805 C C . LYS A 1 253 ? 5.890 36.218 120.037 1.00 89.54 253 LYS A C 1
ATOM 1806 O O . LYS A 1 253 ? 7.026 36.285 120.505 1.00 91.18 253 LYS A O 1
#

Nearest PDB structures (foldseek):
  4f3p-assembly2_B  TM=8.777E-01  e=7.260E-19  Burkholderia pseudomallei 1710b
  4zv1-assembly1_A  TM=8.605E-01  e=2.985E-19  synthetic construct
  8eyz-assembly12_L  TM=8.622E-01  e=2.883E-17  Escherichia coli
  3h7m-assembly1_A  TM=8.421E-01  e=1.870E-14  Geobacter sulfurreducens
  3tql-assembly1_A  TM=5.716E-01  e=1.056E-14  Coxiella burnetii

B-factor: mean 35.38, std 13.79, range [17.37, 103.08]

Radius of gyration: 18.02 Å; Cα contacts (8 Å, |Δi|>4): 412; chains: 1; bounding box: 54×41×32 Å

Solvent-accessible surface area: 10617 Å² total

CATH classification: 3.40.190.10 (+1 more: 3.40.190.10)

Sequence (222 aa):
IVEGRTLNVAVSPASPPLFKSADGKLQGIDLELFSSYCQSRHCKLNITEYAWDGLGAVASGQADVAFSGISITDKRKKVIDFSEPYYINSFYLVSANHKITLNNLNELNKYSIGYPRGAYSDLIKNDLEPKGYYSLSKVKLYPTYNETADLKNGNLDLAFIEEPVYFTFKNKKKPIESRYVFKNVDQLGIAFKKGSPVRDDFNLWLKEQGPQKISGIVDSWK